Protein AF-A0A2T9ZDD4-F1 (afdb_monomer_lite)

Structure (mmCIF, N/CA/C/O backbone):
data_AF-A0A2T9ZDD4-F1
#
_entry.id   AF-A0A2T9ZDD4-F1
#
loop_
_atom_site.group_PDB
_atom_site.id
_atom_site.type_symbol
_atom_site.label_atom_id
_atom_site.label_alt_id
_atom_site.label_comp_id
_atom_site.label_asym_id
_atom_site.label_entity_id
_atom_site.label_seq_id
_atom_site.pdbx_PDB_ins_code
_atom_site.Cartn_x
_atom_site.Cartn_y
_atom_site.Cartn_z
_atom_site.occupancy
_atom_site.B_iso_or_equiv
_atom_site.auth_seq_id
_atom_site.auth_comp_id
_atom_site.auth_asym_id
_atom_site.auth_atom_id
_atom_site.pdbx_PDB_model_num
ATOM 1 N N . MET A 1 1 ? -20.419 9.570 20.688 1.00 55.81 1 MET A N 1
ATOM 2 C CA . MET A 1 1 ? -19.230 8.810 21.106 1.00 55.81 1 MET A CA 1
ATOM 3 C C . MET A 1 1 ? -19.470 7.299 21.011 1.00 55.81 1 MET A C 1
ATOM 5 O O . MET A 1 1 ? -18.861 6.656 20.161 1.00 55.81 1 MET A O 1
ATOM 9 N N . SER A 1 2 ? -20.471 6.763 21.717 1.00 61.09 2 SER A N 1
ATOM 10 C CA . SER A 1 2 ? -20.849 5.340 21.690 1.00 61.09 2 SER A CA 1
ATOM 11 C C . SER A 1 2 ? -21.270 4.788 20.319 1.00 61.09 2 SER A C 1
ATOM 13 O O . SER A 1 2 ? -20.944 3.648 20.020 1.00 61.09 2 SER A O 1
ATOM 15 N N . SER A 1 3 ? -21.914 5.559 19.433 1.00 77.81 3 SER A N 1
ATOM 16 C CA . SER A 1 3 ? -22.363 5.033 18.128 1.00 77.81 3 SER A CA 1
ATOM 17 C C . SER A 1 3 ? -21.221 4.584 17.207 1.00 77.81 3 SER A C 1
ATOM 19 O O . SER A 1 3 ? -21.309 3.499 16.645 1.00 77.81 3 SER A O 1
ATOM 21 N N . LEU A 1 4 ? -20.136 5.359 17.069 1.00 85.75 4 LEU A N 1
ATOM 22 C CA . LEU A 1 4 ? -19.010 4.989 16.198 1.00 85.75 4 LEU A CA 1
ATOM 23 C C . LEU A 1 4 ? -18.210 3.818 16.777 1.00 85.75 4 LEU A C 1
ATOM 25 O O . LEU A 1 4 ? -17.900 2.881 16.050 1.00 85.75 4 LEU A O 1
ATOM 29 N N . ILE A 1 5 ? -17.911 3.840 18.080 1.00 86.81 5 ILE A N 1
ATOM 30 C CA . ILE A 1 5 ? -17.181 2.745 18.740 1.00 86.81 5 ILE A CA 1
ATOM 31 C C . ILE A 1 5 ? -18.025 1.458 18.720 1.00 86.81 5 ILE A C 1
ATOM 33 O O . ILE A 1 5 ? -17.489 0.386 18.445 1.00 86.81 5 ILE A O 1
ATOM 37 N N . ASN A 1 6 ? -19.349 1.557 18.895 1.00 87.62 6 ASN A N 1
ATOM 38 C CA . ASN A 1 6 ? -20.264 0.424 18.734 1.00 87.62 6 ASN A CA 1
ATOM 39 C C . ASN A 1 6 ? -20.328 -0.072 17.283 1.00 87.62 6 ASN A C 1
ATOM 41 O O . ASN A 1 6 ? -20.383 -1.280 17.070 1.00 87.62 6 ASN A O 1
ATOM 45 N N . SER A 1 7 ? -20.276 0.817 16.286 1.00 90.12 7 SER A N 1
ATOM 46 C CA . SER A 1 7 ? -20.176 0.425 14.873 1.00 90.12 7 SER A CA 1
ATOM 47 C C . SER A 1 7 ? -18.864 -0.302 14.579 1.00 90.12 7 SER A C 1
ATOM 49 O O . SER A 1 7 ? -18.891 -1.342 13.926 1.00 90.12 7 SER A O 1
ATOM 51 N N . ILE A 1 8 ? -17.734 0.177 15.118 1.00 92.12 8 ILE A N 1
ATOM 52 C CA . ILE A 1 8 ? -16.430 -0.498 15.016 1.00 92.12 8 ILE A CA 1
ATOM 53 C C . ILE A 1 8 ? -16.506 -1.883 15.666 1.00 92.12 8 ILE A C 1
ATOM 55 O O . ILE A 1 8 ? -16.113 -2.869 15.047 1.00 92.12 8 ILE A O 1
ATOM 59 N N . TYR A 1 9 ? -17.043 -1.972 16.885 1.00 91.62 9 TYR A N 1
ATOM 60 C CA . TYR A 1 9 ? -17.208 -3.235 17.602 1.00 91.62 9 TYR A CA 1
ATOM 61 C C . TYR A 1 9 ? -18.102 -4.213 16.831 1.00 91.62 9 TYR A C 1
ATOM 63 O O . TYR A 1 9 ? -17.715 -5.358 16.615 1.00 91.62 9 TYR A O 1
ATOM 71 N N . SER A 1 10 ? -19.263 -3.758 16.359 1.00 91.88 10 SER A N 1
ATOM 72 C CA . SER A 1 10 ? -20.210 -4.564 15.584 1.00 91.88 10 SER A CA 1
ATOM 73 C C . SER A 1 10 ? -19.601 -5.054 14.267 1.00 91.88 10 SER A C 1
ATOM 75 O O . SER A 1 10 ? -19.693 -6.238 13.933 1.00 91.88 10 SER A O 1
ATOM 77 N N . ALA A 1 11 ? -18.899 -4.181 13.539 1.00 93.19 11 ALA A N 1
ATOM 78 C CA . ALA A 1 11 ? -18.203 -4.546 12.309 1.00 93.19 11 ALA A CA 1
ATOM 79 C C . ALA A 1 11 ? -17.060 -5.545 12.562 1.00 93.19 11 ALA A C 1
ATOM 81 O O . ALA A 1 11 ? -16.861 -6.456 11.760 1.00 93.19 11 ALA A O 1
ATOM 82 N N . TYR A 1 12 ? -16.348 -5.407 13.686 1.00 93.00 12 TYR A N 1
ATOM 83 C CA . TYR A 1 12 ? -15.284 -6.328 14.090 1.00 93.00 12 TYR A CA 1
ATOM 84 C C . TYR A 1 12 ? -15.830 -7.708 14.475 1.00 93.00 12 TYR A C 1
ATOM 86 O O . TYR A 1 12 ? -15.328 -8.717 13.991 1.00 93.00 12 TYR A O 1
ATOM 94 N N . GLN A 1 13 ? -16.896 -7.760 15.279 1.00 90.81 13 GLN A N 1
ATOM 95 C CA . GLN A 1 13 ? -17.550 -9.012 15.683 1.00 90.81 13 GLN A CA 1
ATOM 96 C C . GLN A 1 13 ? -18.181 -9.749 14.497 1.00 90.81 13 GLN A C 1
ATOM 98 O O . GLN A 1 13 ? -18.118 -10.971 14.418 1.00 90.81 13 GLN A O 1
ATOM 103 N N . SER A 1 14 ? -18.767 -9.009 13.553 1.00 92.38 14 SER A N 1
ATOM 104 C CA . SER A 1 14 ? -19.362 -9.581 12.339 1.00 92.38 14 SER A CA 1
ATOM 105 C C . SER A 1 14 ? -18.347 -9.879 11.231 1.00 92.38 14 SER A C 1
ATOM 107 O O . SER A 1 14 ? -18.731 -10.411 10.191 1.00 92.38 14 SER A O 1
ATOM 109 N N . THR A 1 15 ? -17.061 -9.552 11.418 1.00 93.31 15 THR A N 1
ATOM 110 C CA . THR A 1 15 ? -15.990 -9.709 10.411 1.00 93.31 15 THR A CA 1
ATOM 111 C C . THR A 1 15 ? -16.323 -9.076 9.054 1.00 93.31 15 THR A C 1
ATOM 113 O O . THR A 1 15 ? -15.902 -9.560 8.005 1.00 93.31 15 THR A O 1
ATOM 116 N N . ASN A 1 16 ? -17.104 -7.990 9.050 1.00 92.94 16 ASN A N 1
ATOM 117 C CA . ASN A 1 16 ? -17.570 -7.348 7.824 1.00 92.94 16 ASN A CA 1
ATOM 118 C C . ASN A 1 16 ? -16.485 -6.401 7.266 1.00 92.94 16 ASN A C 1
ATOM 120 O O . ASN A 1 16 ? -16.284 -5.319 7.831 1.00 92.94 16 ASN A O 1
ATOM 124 N N . PRO A 1 17 ? -15.823 -6.735 6.133 1.00 91.31 17 PRO A N 1
ATOM 125 C CA . PRO A 1 17 ? -14.706 -5.948 5.603 1.00 91.31 17 PRO A CA 1
ATOM 126 C C . PRO A 1 17 ? -15.085 -4.498 5.307 1.00 91.31 17 PRO A C 1
ATOM 128 O O . PRO A 1 17 ? -14.332 -3.572 5.605 1.00 91.31 17 PRO A O 1
ATOM 131 N N . LYS A 1 18 ? -16.260 -4.303 4.699 1.00 91.62 18 LYS A N 1
ATOM 132 C CA . LYS A 1 18 ? -16.698 -3.000 4.203 1.00 91.62 18 LYS A CA 1
ATOM 133 C C . LYS A 1 18 ? -17.151 -2.109 5.351 1.00 91.62 18 LYS A C 1
ATOM 135 O O . LYS A 1 18 ? -16.655 -0.997 5.472 1.00 91.62 18 LYS A O 1
ATOM 140 N N . ALA A 1 19 ? -18.010 -2.628 6.230 1.00 93.38 19 ALA A N 1
ATOM 141 C CA . ALA A 1 19 ? -18.485 -1.876 7.390 1.00 93.38 19 ALA A CA 1
ATOM 142 C C . ALA A 1 19 ? -17.326 -1.449 8.303 1.00 93.38 19 ALA A C 1
ATOM 144 O O . ALA A 1 19 ? -17.317 -0.330 8.811 1.00 93.38 19 ALA A O 1
ATOM 145 N N . PHE A 1 20 ? -16.321 -2.316 8.469 1.00 95.62 20 PHE A N 1
ATOM 146 C CA . PHE A 1 20 ? -15.135 -1.977 9.244 1.00 95.62 20 PHE A CA 1
ATOM 147 C C . PHE A 1 20 ? -14.294 -0.906 8.544 1.00 95.62 20 PHE A C 1
ATOM 149 O O . PHE A 1 20 ? -13.930 0.079 9.175 1.00 95.62 20 PHE A O 1
ATOM 156 N N . ALA A 1 21 ? -14.022 -1.038 7.240 1.00 93.19 21 ALA A N 1
ATOM 157 C CA . ALA A 1 21 ? -13.283 -0.024 6.483 1.00 93.19 21 ALA A CA 1
ATOM 158 C C . ALA A 1 21 ? -13.985 1.349 6.470 1.00 93.19 21 ALA A C 1
ATOM 160 O O . ALA A 1 21 ? -13.309 2.374 6.571 1.00 93.19 21 ALA A O 1
ATOM 161 N N . ASP A 1 22 ? -15.319 1.374 6.403 1.00 92.56 22 ASP A N 1
ATOM 162 C CA . ASP A 1 22 ? -16.128 2.600 6.399 1.00 92.56 22 ASP A CA 1
ATOM 163 C C . ASP A 1 22 ? -16.054 3.359 7.740 1.00 92.56 22 ASP A C 1
ATOM 165 O O . ASP A 1 22 ? -16.212 4.579 7.769 1.00 92.56 22 ASP A O 1
ATOM 169 N N . CYS A 1 23 ? -15.737 2.669 8.842 1.00 93.31 23 CYS A N 1
ATOM 170 C CA . CYS A 1 23 ? -15.500 3.292 10.148 1.00 93.31 23 CYS A CA 1
ATOM 171 C C . CYS A 1 23 ? -14.152 4.035 10.233 1.00 93.31 23 CYS A C 1
ATOM 173 O O . CYS A 1 23 ? -13.961 4.850 11.136 1.00 93.31 23 CYS A O 1
ATOM 175 N N . PHE A 1 24 ? -13.226 3.776 9.303 1.00 94.62 24 PHE A N 1
ATOM 176 C CA . PHE A 1 24 ? -11.889 4.377 9.259 1.00 94.62 24 PHE A CA 1
ATOM 177 C C . PHE A 1 24 ? -11.656 5.114 7.928 1.00 94.62 24 PHE A C 1
ATOM 179 O O . PHE A 1 24 ? -10.784 4.722 7.141 1.00 94.62 24 PHE A O 1
ATOM 186 N N . PRO A 1 25 ? -12.415 6.187 7.629 1.00 93.25 25 PRO A N 1
ATOM 187 C CA . PRO A 1 25 ? -12.266 6.920 6.379 1.00 93.25 25 PRO A CA 1
ATOM 188 C C . PRO A 1 25 ? -10.857 7.510 6.214 1.00 93.25 25 PRO A C 1
ATOM 190 O O . PRO A 1 25 ? -10.274 8.087 7.130 1.00 93.25 25 PRO A O 1
ATOM 193 N N . VAL A 1 26 ? -10.305 7.409 5.004 1.00 90.00 26 VAL A N 1
ATOM 194 C CA . VAL A 1 26 ? -8.942 7.889 4.696 1.00 90.00 26 VAL A CA 1
ATOM 195 C C . VAL A 1 26 ? -8.899 9.072 3.719 1.00 90.00 26 VAL A C 1
ATOM 197 O O . VAL A 1 26 ? -7.829 9.616 3.443 1.00 90.00 26 VAL A O 1
ATOM 200 N N . GLY A 1 27 ? -10.047 9.474 3.167 1.00 87.75 27 GLY A N 1
ATOM 201 C CA . GLY A 1 27 ? -10.141 10.636 2.279 1.00 87.75 27 GLY A CA 1
ATOM 202 C C . GLY A 1 27 ? -10.069 11.945 3.063 1.00 87.75 27 GLY A C 1
ATOM 203 O O . GLY A 1 27 ? -10.697 12.053 4.109 1.00 87.75 27 GLY A O 1
ATOM 204 N N . ASP A 1 28 ? -9.349 12.945 2.542 1.00 87.69 28 ASP A N 1
ATOM 205 C CA . ASP A 1 28 ? -9.115 14.225 3.234 1.00 87.69 28 ASP A CA 1
ATOM 206 C C . ASP A 1 28 ? -10.403 14.874 3.744 1.00 87.69 28 ASP A C 1
ATOM 208 O O . ASP A 1 28 ? -10.504 15.216 4.917 1.00 87.69 28 ASP A O 1
ATOM 212 N N . HIS A 1 29 ? -11.412 14.974 2.877 1.00 90.62 29 HIS A N 1
ATOM 213 C CA . HIS A 1 29 ? -12.714 15.539 3.224 1.00 90.62 29 HIS A CA 1
ATOM 214 C C . HIS A 1 29 ? -13.386 14.798 4.393 1.00 90.62 29 HIS A C 1
ATOM 216 O O . HIS A 1 29 ? -13.851 15.426 5.340 1.00 90.62 29 HIS A O 1
ATOM 222 N N . TYR A 1 30 ? -13.386 13.464 4.356 1.00 91.25 30 TYR A N 1
ATOM 223 C CA . TYR A 1 30 ? -14.014 12.636 5.387 1.00 91.25 30 TYR A CA 1
ATOM 224 C C . TYR A 1 30 ? -13.243 12.660 6.710 1.00 91.25 30 TYR A C 1
ATOM 226 O O . TYR A 1 30 ? -13.864 12.663 7.768 1.00 91.25 30 TYR A O 1
ATOM 234 N N . ILE A 1 31 ? -11.907 12.725 6.663 1.00 91.75 31 ILE A N 1
ATOM 235 C CA . ILE A 1 31 ? -11.078 12.886 7.865 1.00 91.75 31 ILE A CA 1
ATOM 236 C C . ILE A 1 31 ? -11.394 14.223 8.541 1.00 91.75 31 ILE A C 1
ATOM 238 O O . ILE A 1 31 ? -11.590 14.259 9.751 1.00 91.75 31 ILE A O 1
ATOM 242 N N . LEU A 1 32 ? -11.485 15.317 7.778 1.00 91.62 32 LEU A N 1
ATOM 243 C CA . LEU A 1 32 ? -11.810 16.637 8.327 1.00 91.62 32 LEU A CA 1
ATOM 244 C C . LEU A 1 32 ? -13.223 16.675 8.927 1.00 91.62 32 LEU A C 1
ATOM 246 O O . LEU A 1 32 ? -13.410 17.217 10.017 1.00 91.62 32 LEU A O 1
ATOM 250 N N . LEU A 1 33 ? -14.197 16.050 8.256 1.00 90.56 33 LEU A N 1
ATOM 251 C CA . LEU A 1 33 ? -15.558 15.913 8.775 1.00 90.56 33 LEU A CA 1
ATOM 252 C C . LEU A 1 33 ? -15.565 15.153 10.109 1.00 90.56 33 LEU A C 1
ATOM 254 O O . LEU A 1 33 ? -16.118 15.643 11.091 1.00 90.56 33 LEU A O 1
ATOM 258 N N . LEU A 1 34 ? -14.894 14.001 10.171 1.00 90.50 34 LEU A N 1
ATOM 259 C CA . LEU A 1 34 ? -14.811 13.200 11.392 1.00 90.50 34 LEU A CA 1
ATOM 260 C C . LEU A 1 34 ? -14.052 13.936 12.509 1.00 90.50 34 LEU A C 1
ATOM 262 O O . LEU A 1 34 ? -14.457 13.885 13.665 1.00 90.50 34 LEU A O 1
ATOM 266 N N . SER A 1 35 ? -13.001 14.683 12.170 1.00 90.25 35 SER A N 1
ATOM 267 C CA . SER A 1 35 ? -12.241 15.509 13.116 1.00 90.25 35 SER A CA 1
ATOM 268 C C . SER A 1 35 ? -13.128 16.545 13.809 1.00 90.25 35 SER A C 1
ATOM 270 O O . SER A 1 35 ? -13.120 16.644 15.036 1.00 90.25 35 SER A O 1
ATOM 272 N N . SER A 1 36 ? -13.981 17.242 13.047 1.00 86.94 36 SER A N 1
ATOM 273 C CA . SER A 1 36 ? -14.938 18.206 13.608 1.00 86.94 36 SER A CA 1
ATOM 274 C C . SER A 1 36 ? -15.952 17.559 14.564 1.00 86.94 36 SER A C 1
ATOM 276 O O . SER A 1 36 ? -16.301 18.143 15.589 1.00 86.94 36 SER A O 1
ATOM 278 N N . GLN A 1 37 ? -16.372 16.322 14.277 1.00 86.06 37 GLN A N 1
ATOM 279 C CA . GLN A 1 37 ? -17.280 15.559 15.135 1.00 86.06 37 GLN A CA 1
ATOM 280 C C . GLN A 1 37 ? -16.600 15.082 16.427 1.00 86.06 37 GLN A C 1
ATOM 282 O O . GLN A 1 37 ? -17.252 15.025 17.467 1.00 86.06 37 GLN A O 1
ATOM 287 N N . LEU A 1 38 ? -15.305 14.754 16.381 1.00 82.94 38 LEU A N 1
ATOM 288 C CA . LEU A 1 38 ? -14.550 14.250 17.533 1.00 82.94 38 LEU A CA 1
ATOM 289 C C . LEU A 1 38 ? -14.070 15.361 18.481 1.00 82.94 38 LEU A C 1
ATOM 291 O O . LEU A 1 38 ? -14.060 15.151 19.690 1.00 82.94 38 LEU A O 1
ATOM 295 N N . LEU A 1 39 ? -13.733 16.553 17.972 1.00 75.12 39 LEU A N 1
ATOM 296 C CA . LEU A 1 39 ? -13.256 17.689 18.785 1.00 75.12 39 LEU A CA 1
ATOM 297 C C . LEU A 1 39 ? -14.269 18.178 19.835 1.00 75.12 39 LEU A C 1
ATOM 299 O O . LEU A 1 39 ? -13.890 18.802 20.821 1.00 75.12 39 LEU A O 1
ATOM 303 N N . THR A 1 40 ? -15.553 17.876 19.651 1.00 67.31 40 THR A N 1
ATOM 304 C CA . THR A 1 40 ? -16.617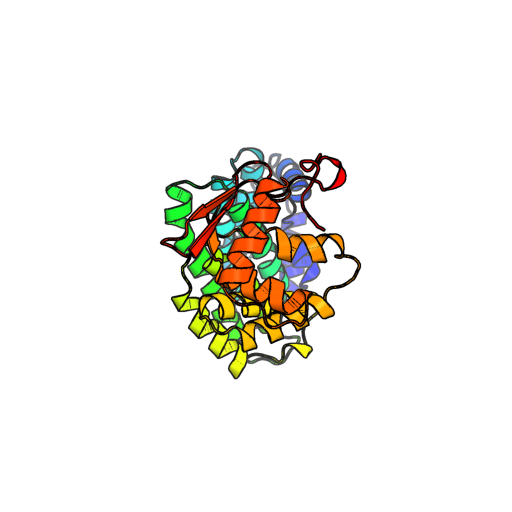 18.230 20.604 1.00 67.31 40 THR A CA 1
ATOM 305 C C . THR A 1 40 ? -16.716 17.269 21.799 1.00 67.31 40 THR A C 1
ATOM 307 O O . THR A 1 40 ? -17.603 17.430 22.634 1.00 67.31 40 THR A O 1
ATOM 310 N N . GLN A 1 41 ? -15.841 16.258 21.906 1.00 66.69 41 GLN A N 1
ATOM 311 C CA . GLN A 1 41 ? -16.037 15.117 22.810 1.00 66.69 41 GLN A CA 1
ATOM 312 C C . GLN A 1 41 ? -14.791 14.834 23.681 1.00 66.69 41 GLN A C 1
ATOM 314 O O . GLN A 1 41 ? -13.758 14.405 23.180 1.00 66.69 41 GLN A O 1
ATOM 319 N N . GLN A 1 42 ? -14.887 15.038 25.006 1.00 56.97 42 GLN A N 1
ATOM 320 C CA . GLN A 1 42 ? -13.739 15.011 25.941 1.00 56.97 42 GLN A CA 1
ATOM 321 C C . GLN A 1 42 ? -13.260 13.613 26.418 1.00 56.97 42 GLN A C 1
ATOM 323 O O . GLN A 1 42 ? -12.134 13.515 26.895 1.00 56.97 42 GLN A O 1
ATOM 328 N N . ASN A 1 43 ? -14.034 12.523 26.268 1.00 64.81 43 ASN A N 1
ATOM 329 C CA . ASN A 1 43 ? -13.758 11.219 26.928 1.00 64.81 43 ASN A CA 1
ATOM 330 C C . ASN A 1 43 ? -13.441 10.025 25.995 1.00 64.81 43 ASN A C 1
ATOM 332 O O . ASN A 1 43 ? -13.558 8.864 26.391 1.00 64.81 43 ASN A O 1
ATOM 336 N N . LEU A 1 44 ? -12.986 10.284 24.768 1.00 67.62 44 LEU A N 1
ATOM 337 C CA . LEU A 1 44 ? -12.880 9.277 23.699 1.00 67.62 44 LEU A CA 1
ATOM 338 C C . LEU A 1 44 ? -12.026 8.041 24.050 1.00 67.62 44 LEU A C 1
ATOM 340 O O . LEU A 1 44 ? -12.379 6.917 23.701 1.00 67.62 44 LEU A O 1
ATOM 344 N N . PHE A 1 45 ? -10.912 8.232 24.760 1.00 66.44 45 PHE A N 1
ATOM 345 C CA . PHE A 1 45 ? -9.970 7.148 25.065 1.00 66.44 45 PHE A CA 1
ATOM 346 C C . PHE A 1 45 ? -10.509 6.176 26.133 1.00 66.44 45 PHE A C 1
ATOM 348 O O . PHE A 1 45 ? -10.340 4.963 26.009 1.00 66.44 45 PHE A O 1
ATOM 355 N N . LEU A 1 46 ? -11.218 6.691 27.144 1.00 67.19 46 LEU A N 1
ATOM 356 C CA . LEU A 1 46 ? -11.849 5.885 28.199 1.00 67.19 46 LEU A CA 1
ATOM 357 C C . LEU A 1 46 ? -13.014 5.040 27.653 1.00 67.19 46 LEU A C 1
ATOM 359 O O . LEU A 1 46 ? -13.218 3.905 28.077 1.00 67.19 46 LEU A O 1
ATOM 363 N N . GLU A 1 47 ? -13.755 5.549 26.666 1.00 70.12 47 GLU A N 1
ATOM 364 C CA . GLU A 1 47 ? -14.829 4.780 26.025 1.00 70.12 47 GLU A CA 1
ATOM 365 C C . GLU A 1 47 ? -14.298 3.664 25.112 1.00 70.12 47 GLU A C 1
ATOM 367 O O . GLU A 1 47 ? -14.866 2.573 25.059 1.00 70.12 47 GLU A O 1
ATOM 372 N N . THR A 1 48 ? -13.172 3.881 24.419 1.00 76.19 48 THR A N 1
ATOM 373 C CA . THR A 1 48 ? -12.603 2.830 23.556 1.00 76.19 48 THR A CA 1
ATOM 374 C C . THR A 1 48 ? -12.191 1.582 24.331 1.00 76.19 48 THR A C 1
ATOM 376 O O . THR A 1 48 ? -12.447 0.474 23.863 1.00 76.19 48 THR A O 1
ATOM 379 N N . SER A 1 49 ? -11.602 1.742 25.519 1.00 75.88 49 SER A N 1
ATOM 380 C CA . SER A 1 49 ? -11.130 0.624 26.345 1.00 75.88 49 SER A CA 1
ATOM 381 C C . SER A 1 49 ? -12.243 -0.102 27.102 1.00 75.88 49 SER A C 1
ATOM 383 O O . SER A 1 49 ? -12.044 -1.235 27.531 1.00 75.88 49 SER A O 1
ATOM 385 N N . THR A 1 50 ? -13.410 0.525 27.266 1.00 77.88 50 THR A N 1
ATOM 386 C CA . THR A 1 50 ? -14.570 -0.098 27.923 1.00 77.88 50 THR A CA 1
ATOM 387 C C . THR A 1 50 ? -15.393 -0.947 26.955 1.00 77.88 50 THR A C 1
ATOM 389 O O . THR A 1 50 ? -15.882 -2.007 27.343 1.00 77.88 50 THR A O 1
ATOM 392 N N . ILE A 1 51 ? -15.526 -0.523 25.693 1.00 81.69 51 ILE A N 1
ATOM 393 C CA . ILE A 1 51 ? -16.335 -1.227 24.682 1.00 81.69 51 ILE A CA 1
ATOM 394 C C . ILE A 1 51 ? -15.517 -2.295 23.942 1.00 81.69 51 ILE A C 1
ATOM 396 O O . ILE A 1 51 ? -15.991 -3.412 23.718 1.00 81.69 51 ILE A O 1
ATOM 400 N N . LEU A 1 52 ? -14.286 -1.971 23.542 1.00 85.31 52 LEU A N 1
ATOM 401 C CA . LEU A 1 52 ? -13.434 -2.888 22.789 1.00 85.31 52 LEU A CA 1
ATOM 402 C C . LEU A 1 52 ? -12.610 -3.742 23.758 1.00 85.31 52 LEU A C 1
ATOM 404 O O . LEU A 1 52 ? -11.986 -3.224 24.675 1.00 85.31 52 LEU A O 1
ATOM 408 N N . LYS A 1 53 ? -12.582 -5.061 23.540 1.00 84.94 53 LYS A N 1
ATOM 409 C CA . LYS A 1 53 ? -11.835 -6.007 24.395 1.00 84.94 53 LYS A CA 1
ATOM 410 C C . LYS A 1 53 ? -10.470 -6.398 23.829 1.00 84.94 53 LYS A C 1
ATOM 412 O O . LYS A 1 53 ? -9.563 -6.747 24.578 1.00 84.94 53 LYS A O 1
ATOM 417 N N . ASP A 1 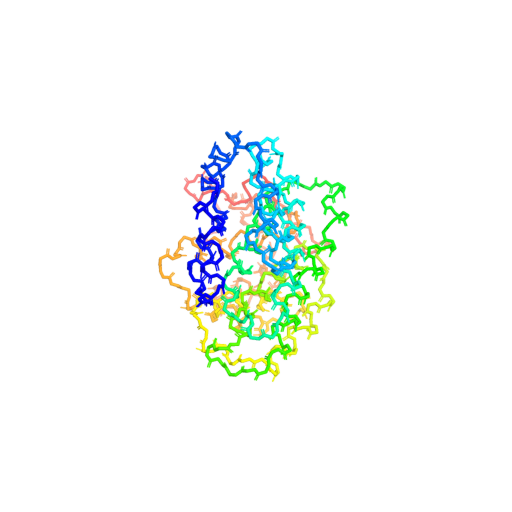54 ? -10.321 -6.368 22.506 1.00 89.12 54 ASP A N 1
ATOM 418 C CA . ASP A 1 54 ? -9.061 -6.703 21.846 1.00 89.12 54 ASP A CA 1
ATOM 419 C C . ASP A 1 54 ? -8.093 -5.520 21.946 1.00 89.12 54 ASP A C 1
ATOM 421 O O . ASP A 1 54 ? -8.306 -4.471 21.336 1.00 89.12 54 ASP A O 1
ATOM 425 N N . LYS A 1 55 ? -7.001 -5.707 22.694 1.00 90.88 55 LYS A N 1
ATOM 426 C CA . LYS A 1 55 ? -5.970 -4.685 22.897 1.00 90.88 55 LYS A CA 1
ATOM 427 C C . LYS A 1 55 ? -5.410 -4.141 21.579 1.00 90.88 55 LYS A C 1
ATOM 429 O O . LYS A 1 55 ? -5.208 -2.940 21.460 1.00 90.88 55 LYS A O 1
ATOM 434 N N . LYS A 1 56 ? -5.210 -4.991 20.565 1.00 93.81 56 LYS A N 1
ATOM 435 C CA . LYS A 1 56 ? -4.661 -4.562 19.266 1.00 93.81 56 LYS A CA 1
ATOM 436 C C . LYS A 1 56 ? -5.634 -3.648 18.527 1.00 93.81 56 LYS A C 1
ATOM 438 O O . LYS A 1 56 ? -5.218 -2.700 17.865 1.00 93.81 56 LYS A O 1
ATOM 443 N N . LEU A 1 57 ? -6.930 -3.935 18.646 1.00 93.56 57 LEU A N 1
ATOM 444 C CA . LEU A 1 57 ? -7.989 -3.113 18.074 1.00 93.56 57 LEU A CA 1
ATOM 445 C C . LEU A 1 57 ? -8.134 -1.787 18.829 1.00 93.56 57 LEU A C 1
ATOM 447 O O . LEU A 1 57 ? -8.311 -0.755 18.184 1.00 93.56 57 LEU A O 1
ATOM 451 N N . ILE A 1 58 ? -8.024 -1.801 20.163 1.00 92.00 58 ILE A N 1
ATOM 452 C CA . ILE A 1 58 ? -8.010 -0.586 20.993 1.00 92.00 58 ILE A CA 1
ATOM 453 C C . ILE A 1 58 ? -6.850 0.319 20.573 1.00 92.00 58 ILE A C 1
ATOM 455 O O . ILE A 1 58 ? -7.078 1.482 20.246 1.00 92.00 58 ILE A O 1
ATOM 459 N N . ASP A 1 59 ? -5.631 -0.225 20.518 1.00 91.81 59 ASP A N 1
ATOM 460 C CA . ASP A 1 59 ? -4.419 0.527 20.181 1.00 91.81 59 ASP A CA 1
ATOM 461 C C . ASP A 1 59 ? -4.533 1.167 18.787 1.00 91.81 59 ASP A C 1
ATOM 463 O O . ASP A 1 59 ? -4.271 2.362 18.625 1.00 91.81 59 ASP A O 1
ATOM 467 N N . PHE A 1 60 ? -4.998 0.404 17.791 1.00 95.06 60 PHE A N 1
ATOM 468 C CA . PHE A 1 60 ? -5.242 0.915 16.440 1.00 95.06 60 PHE A CA 1
ATOM 469 C C . PHE A 1 60 ? -6.337 1.992 16.404 1.00 95.06 60 PHE A C 1
ATOM 471 O O . PHE A 1 60 ? -6.151 3.037 15.782 1.00 95.06 60 PHE A O 1
ATOM 478 N N . THR A 1 61 ? -7.469 1.763 17.074 1.00 93.69 61 THR A N 1
ATOM 479 C CA . THR A 1 61 ? -8.610 2.694 17.071 1.00 93.69 61 THR A CA 1
ATOM 480 C C . THR A 1 61 ? -8.239 4.015 17.741 1.00 93.69 61 THR A C 1
ATOM 482 O O . THR A 1 61 ? -8.514 5.089 17.206 1.00 93.69 61 THR A O 1
ATOM 485 N N . ALA A 1 62 ? -7.542 3.953 18.875 1.00 90.81 62 ALA A N 1
ATOM 486 C CA . ALA A 1 62 ? -7.053 5.136 19.565 1.00 90.81 62 ALA A CA 1
ATOM 487 C C . ALA A 1 62 ? -5.993 5.888 18.742 1.00 90.81 62 ALA A C 1
ATOM 489 O O . ALA A 1 62 ? -6.019 7.120 18.675 1.00 90.81 62 ALA A O 1
ATOM 490 N N . GLY A 1 63 ? -5.089 5.159 18.078 1.00 92.44 63 GLY A N 1
ATOM 491 C CA . GLY A 1 63 ? -4.134 5.733 17.132 1.00 92.44 63 GLY A CA 1
ATOM 492 C C . GLY A 1 63 ? -4.817 6.443 15.965 1.00 92.44 63 GLY A C 1
ATOM 493 O O . GLY A 1 63 ? -4.428 7.554 15.605 1.00 92.44 63 GLY A O 1
ATOM 494 N N . TYR A 1 64 ? -5.882 5.850 15.421 1.00 95.00 64 TYR A N 1
ATOM 495 C CA . TYR A 1 64 ? -6.667 6.449 14.346 1.00 95.00 64 TYR A CA 1
ATOM 496 C C . TYR A 1 64 ? -7.370 7.730 14.797 1.00 95.00 64 TYR A C 1
ATOM 498 O O . TYR A 1 64 ? -7.303 8.744 14.106 1.00 95.00 64 TYR A O 1
ATOM 506 N N . PHE A 1 65 ? -8.001 7.728 15.972 1.00 92.00 65 PHE A N 1
ATOM 507 C CA . PHE A 1 65 ? -8.639 8.932 16.500 1.00 92.00 65 PHE A CA 1
ATOM 508 C C . PHE A 1 65 ? -7.637 10.054 16.751 1.00 92.00 65 PHE A C 1
ATOM 510 O O . PHE A 1 65 ? -7.917 11.196 16.392 1.00 92.00 65 PHE A O 1
ATOM 517 N N . ARG A 1 66 ? -6.447 9.742 17.280 1.00 91.44 66 ARG A N 1
ATOM 518 C CA . ARG A 1 66 ? -5.355 10.719 17.402 1.00 91.44 66 ARG A CA 1
ATOM 519 C C . ARG A 1 66 ? -4.989 11.318 16.042 1.00 91.44 66 ARG A C 1
ATOM 521 O O . ARG A 1 66 ? -4.984 12.539 15.913 1.00 91.44 66 ARG A O 1
ATOM 528 N N . PHE A 1 67 ? -4.789 10.466 15.036 1.00 93.88 67 PHE A N 1
ATOM 529 C CA . PHE A 1 67 ? -4.508 10.887 13.663 1.00 93.88 67 PHE A CA 1
ATOM 530 C C . PHE A 1 67 ? -5.587 11.825 13.107 1.00 93.88 67 PHE A C 1
ATOM 532 O O . PHE A 1 67 ? -5.269 12.871 12.548 1.00 93.88 67 PHE A O 1
ATOM 539 N N . VAL A 1 68 ? -6.867 11.494 13.293 1.00 93.44 68 VAL A N 1
ATOM 540 C CA . VAL A 1 68 ? -7.995 12.303 12.808 1.00 93.44 68 VAL A CA 1
ATOM 541 C C . VAL A 1 68 ? -8.104 13.645 13.540 1.00 93.44 68 VAL A C 1
ATOM 543 O O . VAL A 1 68 ? -8.317 14.674 12.899 1.00 93.44 68 VAL A O 1
ATOM 546 N N . MET A 1 69 ? -7.944 13.667 14.866 1.00 90.31 69 MET A N 1
ATOM 547 C CA . MET A 1 69 ? -8.015 14.903 15.659 1.00 90.31 69 MET A CA 1
ATOM 548 C C . MET A 1 69 ? -6.874 15.866 15.317 1.00 90.31 69 MET A C 1
ATOM 550 O O . MET A 1 69 ? -7.093 17.071 15.211 1.00 90.31 69 MET A O 1
ATOM 554 N N . ASN A 1 70 ? -5.674 15.340 15.077 1.00 91.25 70 ASN A N 1
ATOM 555 C CA . ASN A 1 70 ? -4.509 16.154 14.747 1.00 91.25 70 ASN A CA 1
ATOM 556 C C . ASN A 1 70 ? -4.454 16.565 13.268 1.00 91.25 70 ASN A C 1
ATOM 558 O O . ASN A 1 70 ? -3.795 17.550 12.924 1.00 91.25 70 ASN A O 1
ATOM 562 N N . TYR A 1 71 ? -5.165 15.852 12.388 1.00 92.94 71 TYR A N 1
ATOM 563 C CA . TYR A 1 71 ? -5.094 16.027 10.937 1.00 92.94 71 TYR A CA 1
ATOM 564 C C . TYR A 1 71 ? -5.231 17.481 10.445 1.00 92.94 71 TYR A C 1
ATOM 566 O O . TYR A 1 71 ? -4.387 17.907 9.647 1.00 92.94 71 TYR A O 1
ATOM 574 N N . PRO A 1 72 ? -6.231 18.279 10.882 1.00 91.38 72 PRO A N 1
ATOM 575 C CA . PRO A 1 72 ? -6.452 19.620 10.336 1.00 91.38 72 PRO A CA 1
ATOM 576 C C . PRO A 1 72 ? -5.271 20.563 10.587 1.00 91.38 72 PRO A C 1
ATOM 578 O O . PRO A 1 72 ? -4.886 21.313 9.692 1.00 91.38 72 PRO A O 1
ATOM 581 N N . ASN A 1 73 ? -4.648 20.455 11.762 1.00 88.44 73 ASN A N 1
ATOM 582 C CA . ASN A 1 73 ? -3.658 21.410 12.267 1.00 88.44 73 ASN A CA 1
ATOM 583 C C . ASN A 1 73 ? -2.208 21.043 11.912 1.00 88.44 73 ASN A C 1
ATOM 585 O O . ASN A 1 73 ? -1.276 21.755 12.279 1.00 88.44 73 ASN A O 1
ATOM 589 N N . GLN A 1 74 ? -1.997 19.928 11.212 1.00 90.62 74 GLN A N 1
ATOM 590 C CA . GLN A 1 74 ? -0.666 19.425 10.886 1.00 90.62 74 GLN A CA 1
ATOM 591 C C . GLN A 1 74 ? -0.220 19.739 9.459 1.00 90.62 74 GLN A C 1
ATOM 593 O O . GLN A 1 74 ? -1.013 19.765 8.516 1.00 90.62 74 GLN A O 1
ATOM 598 N N . ASN A 1 75 ? 1.094 19.901 9.296 1.00 93.00 75 ASN A N 1
ATOM 599 C CA . ASN A 1 75 ? 1.744 19.932 7.990 1.00 93.00 75 ASN A CA 1
ATOM 600 C C . ASN A 1 75 ? 1.762 18.528 7.339 1.00 93.00 75 ASN A C 1
ATOM 602 O O . ASN A 1 75 ? 1.433 17.516 7.962 1.00 93.00 75 ASN A O 1
ATOM 606 N N . SER A 1 76 ? 2.161 18.450 6.067 1.00 92.00 76 SER A N 1
ATOM 607 C CA . SER A 1 76 ? 2.206 17.184 5.321 1.00 92.00 76 SER A CA 1
ATOM 608 C C . SER A 1 76 ? 3.171 16.148 5.911 1.00 92.00 76 SER A C 1
ATOM 610 O O . SER A 1 76 ? 2.921 14.953 5.777 1.00 92.00 76 SER A O 1
ATOM 612 N N . LEU A 1 77 ? 4.249 16.576 6.578 1.00 94.12 77 LEU A N 1
ATOM 613 C CA . LEU A 1 77 ? 5.213 15.687 7.230 1.00 94.12 77 LEU A CA 1
ATOM 614 C C . LEU A 1 77 ? 4.587 14.983 8.437 1.00 94.12 77 LEU A C 1
ATOM 616 O O . LEU A 1 77 ? 4.554 13.758 8.467 1.00 94.12 77 LEU A O 1
ATOM 620 N N . ASN A 1 78 ? 4.015 15.738 9.374 1.00 95.50 78 ASN A N 1
ATOM 621 C CA . ASN A 1 78 ? 3.411 15.188 10.588 1.00 95.50 78 ASN A CA 1
ATOM 622 C C . ASN A 1 78 ? 2.200 14.306 10.266 1.00 95.50 78 ASN A C 1
ATOM 624 O O . ASN A 1 78 ? 2.092 13.206 10.804 1.00 95.50 78 ASN A O 1
ATOM 628 N N . ARG A 1 79 ? 1.369 14.710 9.291 1.00 95.75 79 ARG A N 1
ATOM 629 C CA . ARG A 1 79 ? 0.279 13.860 8.786 1.00 95.75 79 ARG A CA 1
ATOM 630 C C . ARG A 1 79 ? 0.805 12.520 8.275 1.00 95.75 79 ARG A C 1
ATOM 632 O O . ARG A 1 79 ? 0.204 11.483 8.545 1.00 95.75 79 ARG A O 1
ATOM 639 N N . TRP A 1 80 ? 1.907 12.525 7.521 1.00 97.00 80 TRP A N 1
ATOM 640 C CA . TRP A 1 80 ? 2.521 11.287 7.042 1.00 97.00 80 TRP A CA 1
ATOM 641 C C . TRP A 1 80 ? 3.077 10.441 8.192 1.00 97.00 80 TRP A C 1
ATOM 643 O O . TRP A 1 80 ? 2.788 9.247 8.232 1.00 97.00 80 TRP A O 1
ATOM 653 N N . LEU A 1 81 ? 3.816 11.037 9.133 1.00 96.81 81 LEU A N 1
ATOM 654 C CA . LEU A 1 81 ? 4.415 10.324 10.266 1.00 96.81 81 LEU A CA 1
ATOM 655 C C . LEU A 1 81 ? 3.357 9.677 11.168 1.00 96.81 81 LEU A C 1
ATOM 657 O O . LEU A 1 81 ? 3.487 8.505 11.521 1.00 96.81 81 LEU A O 1
ATOM 661 N N . GLU A 1 82 ? 2.273 10.388 11.484 1.00 96.12 82 GLU A N 1
ATOM 662 C CA . GLU A 1 82 ? 1.159 9.814 12.244 1.00 96.12 82 GLU A CA 1
ATOM 663 C C . GLU A 1 82 ? 0.443 8.709 11.460 1.00 96.12 82 GLU A C 1
ATOM 665 O O . GLU A 1 82 ? 0.129 7.657 12.017 1.00 96.12 82 GLU A O 1
ATOM 670 N N . CYS A 1 83 ? 0.255 8.882 10.148 1.00 97.19 83 CYS A N 1
ATOM 671 C CA . CYS A 1 83 ? -0.332 7.844 9.302 1.00 97.19 83 CYS A CA 1
ATOM 672 C C . CYS A 1 83 ? 0.573 6.600 9.191 1.00 97.19 83 CYS A C 1
ATOM 674 O O . CYS A 1 83 ? 0.078 5.473 9.155 1.00 97.19 83 CYS A O 1
ATOM 676 N N . LEU A 1 84 ? 1.899 6.774 9.173 1.00 97.62 84 LEU A N 1
ATOM 677 C CA . LEU A 1 84 ? 2.871 5.678 9.204 1.00 97.62 84 LEU A CA 1
ATOM 678 C C . LEU A 1 84 ? 2.858 4.954 10.559 1.00 97.62 84 LEU A C 1
ATOM 680 O O . LEU A 1 84 ? 2.911 3.723 10.602 1.00 97.62 84 LEU A O 1
ATOM 684 N N . SER A 1 85 ? 2.737 5.697 11.661 1.00 96.62 85 SER A N 1
ATOM 685 C CA . SER A 1 85 ? 2.558 5.126 13.000 1.00 96.62 85 SER A CA 1
ATOM 686 C C . SER A 1 85 ? 1.276 4.288 13.077 1.00 96.62 85 SER A C 1
ATOM 688 O O . SER A 1 85 ? 1.321 3.124 13.477 1.00 96.62 85 SER A O 1
ATOM 690 N N . LEU A 1 86 ? 0.162 4.828 12.573 1.00 96.81 86 LEU A N 1
ATOM 691 C CA . LEU A 1 86 ? -1.122 4.135 12.462 1.00 96.81 86 LEU A CA 1
ATOM 692 C C . LEU A 1 86 ? -1.011 2.836 11.646 1.00 96.81 86 LEU A C 1
ATOM 694 O O . LEU A 1 86 ? -1.505 1.787 12.059 1.00 96.81 86 LEU A O 1
ATOM 698 N N . CYS A 1 87 ? -0.333 2.885 10.496 1.00 97.62 87 CYS A N 1
ATOM 699 C CA . CYS A 1 87 ? -0.093 1.708 9.665 1.00 97.62 87 CYS A CA 1
ATOM 700 C C . CYS A 1 87 ? 0.679 0.620 10.426 1.00 97.62 87 CYS A C 1
ATOM 702 O O . CYS A 1 87 ? 0.317 -0.554 10.357 1.00 97.62 87 CYS A O 1
ATOM 704 N N . ASN A 1 88 ? 1.705 0.998 11.193 1.00 96.75 88 ASN A N 1
ATOM 705 C CA . ASN A 1 88 ? 2.470 0.062 12.016 1.00 96.75 88 ASN A CA 1
ATOM 706 C C . ASN A 1 88 ? 1.647 -0.523 13.176 1.00 96.75 88 ASN A C 1
ATOM 708 O O . ASN A 1 88 ? 1.776 -1.714 13.455 1.00 96.75 88 ASN A O 1
ATOM 712 N N . GLN A 1 89 ? 0.765 0.263 13.802 1.00 96.06 89 GLN A N 1
ATOM 713 C CA . GLN A 1 89 ? -0.168 -0.216 14.835 1.00 96.06 89 GLN A CA 1
ATOM 714 C C . GLN A 1 89 ? -1.213 -1.194 14.284 1.00 96.06 89 GLN A C 1
ATOM 716 O O . GLN A 1 89 ? -1.661 -2.087 14.999 1.00 96.06 89 GLN A O 1
ATOM 721 N N . PHE A 1 90 ? -1.570 -1.080 13.002 1.00 97.44 90 PHE A N 1
ATOM 722 C CA . PHE A 1 90 ? -2.502 -2.007 12.360 1.00 97.44 90 PHE A CA 1
ATOM 723 C C . PHE A 1 90 ? -1.884 -3.384 12.068 1.00 97.44 90 PHE A C 1
ATOM 725 O O . PHE A 1 90 ? -2.596 -4.387 12.011 1.00 97.44 90 PHE A O 1
ATOM 732 N N . ILE A 1 91 ? -0.559 -3.473 11.895 1.00 97.31 91 ILE A N 1
ATOM 733 C CA . ILE A 1 91 ? 0.105 -4.728 11.515 1.00 97.31 91 ILE A CA 1
ATOM 734 C C . ILE A 1 91 ? -0.138 -5.874 12.522 1.00 97.31 91 ILE A C 1
ATOM 736 O O . ILE A 1 91 ? -0.514 -6.960 12.074 1.00 97.31 91 ILE A O 1
ATOM 740 N N . PRO A 1 92 ? 0.024 -5.698 13.850 1.00 96.19 92 PRO A N 1
ATOM 741 C CA . PRO A 1 92 ? -0.260 -6.756 14.823 1.00 96.19 92 PRO A CA 1
ATOM 742 C C . PRO A 1 92 ? -1.703 -7.274 14.792 1.00 96.19 92 PRO A C 1
ATOM 744 O O . PRO A 1 92 ? -1.922 -8.466 15.040 1.00 96.19 92 PRO A O 1
ATOM 747 N N . LEU A 1 93 ? -2.670 -6.394 14.500 1.00 95.81 93 LEU A N 1
ATOM 748 C CA . LEU A 1 93 ? -4.083 -6.739 14.329 1.00 95.81 93 LEU A CA 1
ATOM 749 C C . LEU A 1 93 ? -4.269 -7.576 13.055 1.00 95.81 93 LEU A C 1
ATOM 751 O O . LEU A 1 93 ? -4.790 -8.689 13.106 1.00 95.81 93 LEU A O 1
ATOM 755 N N . TYR A 1 94 ? -3.738 -7.098 11.929 1.00 96.81 94 TYR A N 1
ATOM 756 C CA . TYR A 1 94 ? -3.800 -7.788 10.638 1.00 96.81 94 TYR A CA 1
ATOM 757 C C . TYR A 1 94 ? -3.083 -9.148 10.632 1.00 96.81 94 TYR A C 1
ATOM 759 O O . TYR A 1 94 ? -3.490 -10.086 9.945 1.00 96.81 94 TYR A O 1
ATOM 767 N N . SER A 1 95 ? -2.013 -9.285 11.416 1.00 95.31 95 SER A N 1
ATOM 768 C CA . SER A 1 95 ? -1.247 -10.528 11.520 1.00 95.31 95 SER A CA 1
ATOM 769 C C . SER A 1 95 ? -1.996 -11.655 12.244 1.00 95.31 95 SER A C 1
ATOM 771 O O . SER A 1 95 ? -1.540 -12.795 12.165 1.00 95.31 95 SER A O 1
ATOM 773 N N . GLY A 1 96 ? -3.109 -11.374 12.934 1.00 92.31 96 GLY A N 1
ATOM 774 C CA . GLY A 1 96 ? -3.923 -12.392 13.613 1.00 92.31 96 GLY A CA 1
ATOM 775 C C . GLY A 1 96 ? -4.431 -13.487 12.668 1.00 92.31 96 GLY A C 1
ATOM 776 O O . GLY A 1 96 ? -4.580 -13.247 11.468 1.00 92.31 96 GLY A O 1
ATOM 777 N N . ALA A 1 97 ? -4.672 -14.694 13.186 1.00 86.50 97 ALA A N 1
ATOM 778 C CA . ALA A 1 97 ? -5.305 -15.767 12.414 1.00 86.50 97 ALA A CA 1
ATOM 779 C C . ALA A 1 97 ? -6.675 -15.300 11.886 1.00 86.50 97 ALA A C 1
ATOM 781 O O . ALA A 1 97 ? -7.328 -14.483 12.528 1.00 86.50 97 ALA A O 1
ATOM 782 N N . ASP A 1 98 ? -7.048 -15.732 10.681 1.00 86.38 98 ASP A N 1
ATOM 783 C CA . ASP A 1 98 ? -8.350 -15.458 10.043 1.00 86.38 98 ASP A CA 1
ATOM 784 C C . ASP A 1 98 ? -8.726 -13.981 9.805 1.00 86.38 98 ASP A C 1
ATOM 786 O O . ASP A 1 98 ? -9.782 -13.672 9.262 1.00 86.38 98 ASP A O 1
ATOM 790 N N . ASN A 1 99 ? -7.809 -13.044 10.054 1.00 94.12 99 ASN A N 1
ATOM 791 C CA . ASN A 1 99 ? -7.999 -11.613 9.801 1.00 94.12 99 ASN A CA 1
ATOM 792 C C . ASN A 1 99 ? -7.772 -11.195 8.331 1.00 94.12 99 ASN A C 1
ATOM 794 O O . ASN A 1 99 ? -7.342 -10.076 8.051 1.00 94.12 99 ASN A O 1
ATOM 798 N N . PHE A 1 100 ? -8.042 -12.074 7.359 1.00 94.62 100 PHE A N 1
ATOM 799 C CA . PHE A 1 100 ? -7.954 -11.728 5.929 1.00 94.62 100 PHE A CA 1
ATOM 800 C C . PHE A 1 100 ? -9.000 -10.677 5.521 1.00 94.62 100 PHE A C 1
ATOM 802 O O . PHE A 1 100 ? -8.777 -9.884 4.611 1.00 94.62 100 PHE A O 1
ATOM 809 N N . TRP A 1 101 ? -10.129 -10.611 6.228 1.00 95.00 101 TRP A N 1
ATOM 810 C CA . TRP A 1 101 ? -11.192 -9.634 5.986 1.00 95.00 101 TRP A CA 1
ATOM 811 C C . TRP A 1 101 ? -10.732 -8.178 6.231 1.00 95.00 101 TRP A C 1
ATOM 813 O O . TRP A 1 101 ? -11.301 -7.242 5.674 1.00 95.00 101 TRP A O 1
ATOM 823 N N . LEU A 1 102 ? -9.634 -7.977 6.970 1.00 96.81 102 LEU A N 1
ATOM 824 C CA . LEU A 1 102 ? -8.991 -6.677 7.197 1.00 96.81 102 LEU A CA 1
ATOM 825 C C . LEU A 1 102 ? -8.111 -6.192 6.027 1.00 96.81 102 LEU A C 1
ATOM 827 O O . LEU A 1 102 ? -7.569 -5.083 6.079 1.00 96.81 102 LEU A O 1
ATOM 831 N N . THR A 1 103 ? -7.939 -6.993 4.968 1.00 95.81 103 THR A N 1
ATOM 832 C CA . THR A 1 103 ? -7.074 -6.650 3.828 1.00 95.81 103 THR A CA 1
ATOM 833 C C . THR A 1 103 ? -7.486 -5.342 3.147 1.00 95.81 103 THR A C 1
ATOM 835 O O . THR A 1 103 ? -6.613 -4.579 2.732 1.00 95.81 103 THR A O 1
ATOM 838 N N . GLU A 1 104 ? -8.782 -5.031 3.053 1.00 93.94 104 GLU A N 1
ATOM 839 C CA . GLU A 1 104 ? -9.230 -3.775 2.435 1.00 93.94 104 GLU A CA 1
ATOM 840 C C . GLU A 1 104 ? -8.856 -2.553 3.284 1.00 93.94 104 GLU A C 1
ATOM 842 O O . GLU A 1 104 ? -8.331 -1.568 2.758 1.00 93.94 104 GLU A O 1
ATOM 847 N N . THR A 1 105 ? -9.008 -2.642 4.607 1.00 96.75 105 THR A N 1
ATOM 848 C CA . THR A 1 105 ? -8.574 -1.587 5.532 1.00 96.75 105 THR A CA 1
ATOM 849 C C . THR A 1 105 ? -7.070 -1.355 5.436 1.00 96.75 105 THR A C 1
ATOM 851 O O . THR A 1 105 ? -6.652 -0.204 5.300 1.00 96.75 105 THR A O 1
ATOM 854 N N . LEU A 1 106 ? -6.259 -2.425 5.386 1.00 97.56 106 LEU A N 1
ATOM 855 C CA . LEU A 1 106 ? -4.811 -2.315 5.163 1.00 97.56 106 LEU A CA 1
ATOM 856 C C . LEU A 1 106 ? -4.507 -1.550 3.871 1.00 97.56 106 LEU A C 1
ATOM 858 O O . LEU A 1 106 ? -3.680 -0.636 3.874 1.00 97.56 106 LEU A O 1
ATOM 862 N N . LYS A 1 107 ? -5.172 -1.897 2.761 1.00 94.69 107 LYS A N 1
ATOM 863 C CA . LYS A 1 107 ? -4.972 -1.228 1.466 1.00 94.69 107 LYS A CA 1
ATOM 864 C C . LYS A 1 107 ? -5.315 0.260 1.550 1.00 94.69 107 LYS A C 1
ATOM 866 O O . LYS A 1 107 ? -4.570 1.081 1.011 1.00 94.69 107 LYS A O 1
ATOM 871 N N . ASN A 1 108 ? -6.404 0.617 2.230 1.00 93.69 108 ASN A N 1
ATOM 872 C CA . ASN A 1 108 ? -6.867 1.998 2.362 1.00 93.69 108 ASN A CA 1
ATOM 873 C C . ASN A 1 108 ? -5.905 2.868 3.177 1.00 93.69 108 ASN A C 1
ATOM 875 O O . ASN A 1 108 ? -5.475 3.913 2.678 1.00 93.69 108 ASN A O 1
ATOM 879 N N . ILE A 1 109 ? -5.496 2.417 4.367 1.00 96.88 109 ILE A N 1
ATOM 880 C CA . ILE A 1 109 ? -4.540 3.165 5.201 1.00 96.88 109 ILE A CA 1
ATOM 881 C C . ILE A 1 109 ? -3.157 3.242 4.540 1.00 96.88 109 ILE A C 1
ATOM 883 O O . ILE A 1 109 ? -2.556 4.314 4.508 1.00 96.88 109 ILE A O 1
ATOM 887 N N . SER A 1 110 ? -2.697 2.161 3.891 1.00 96.62 110 SER A N 1
ATOM 888 C CA . SER A 1 110 ? -1.417 2.146 3.162 1.00 96.62 110 SER A CA 1
ATOM 889 C C . SER A 1 110 ? -1.422 3.145 2.009 1.00 96.62 110 SER A C 1
ATOM 891 O O . SER A 1 110 ? -0.456 3.879 1.807 1.00 96.62 110 SER A O 1
ATOM 893 N N . ARG A 1 111 ? -2.533 3.214 1.257 1.00 92.25 111 ARG A N 1
ATOM 894 C CA . ARG A 1 111 ? -2.702 4.173 0.157 1.00 92.25 111 ARG A CA 1
ATOM 895 C C . ARG A 1 111 ? -2.597 5.602 0.662 1.00 92.25 111 ARG A C 1
ATOM 897 O O . ARG A 1 111 ? -1.903 6.399 0.039 1.00 92.25 111 ARG A O 1
ATOM 904 N N . LYS A 1 112 ? -3.262 5.912 1.777 1.00 93.88 112 LYS A N 1
ATOM 905 C CA . LYS A 1 112 ? -3.230 7.248 2.373 1.00 93.88 112 LYS A CA 1
ATOM 906 C C . LYS A 1 112 ? -1.843 7.605 2.892 1.00 93.88 112 LYS A C 1
ATOM 908 O O . LYS A 1 112 ? -1.349 8.680 2.567 1.00 93.88 112 LYS A O 1
ATOM 913 N N . CYS A 1 113 ? -1.191 6.691 3.606 1.00 96.75 113 CYS A N 1
ATOM 914 C CA . CYS A 1 113 ? 0.176 6.880 4.085 1.00 96.75 113 CYS A CA 1
ATOM 915 C C . CYS A 1 113 ? 1.133 7.168 2.920 1.00 96.75 113 CYS A C 1
ATOM 917 O O . CYS A 1 113 ? 1.879 8.145 2.946 1.00 96.75 113 CYS A O 1
ATOM 919 N N . PHE A 1 114 ? 1.043 6.389 1.840 1.00 91.56 114 PHE A N 1
ATOM 920 C CA . PHE A 1 1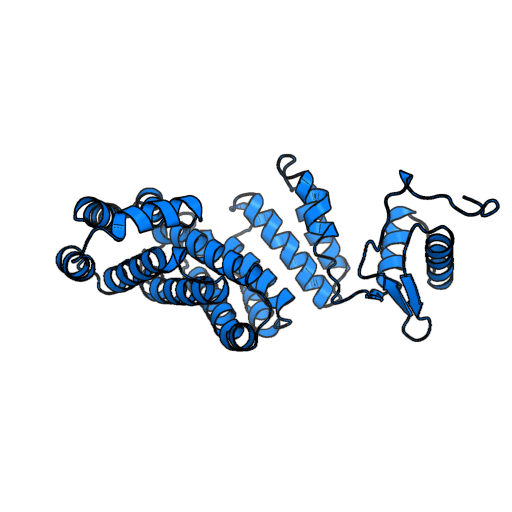14 ? 1.890 6.586 0.669 1.00 91.56 114 PHE A CA 1
ATOM 921 C C . PHE A 1 114 ? 1.556 7.867 -0.114 1.00 91.56 114 PHE A C 1
ATOM 923 O O . PHE A 1 114 ? 2.459 8.539 -0.604 1.00 91.56 114 PHE A O 1
ATOM 930 N N . GLN A 1 115 ? 0.281 8.258 -0.207 1.00 88.25 115 GLN A N 1
ATOM 931 C CA . GLN A 1 115 ? -0.111 9.556 -0.769 1.00 88.25 115 GLN A CA 1
ATOM 932 C C . GLN A 1 115 ? 0.478 10.717 0.034 1.00 88.25 115 GLN A C 1
ATOM 934 O O . GLN A 1 115 ? 1.032 11.636 -0.564 1.00 88.25 115 GLN A O 1
ATOM 939 N N . LEU A 1 116 ? 0.391 10.655 1.366 1.00 91.75 116 LEU A N 1
ATOM 940 C CA . LEU A 1 116 ? 0.974 11.652 2.259 1.00 91.75 116 LEU A CA 1
ATOM 941 C C . LEU A 1 116 ? 2.492 11.729 2.061 1.00 91.75 116 LEU A C 1
ATOM 943 O O . LEU A 1 116 ? 3.002 12.804 1.773 1.00 91.75 116 LEU A O 1
ATOM 947 N N . TYR A 1 117 ? 3.183 10.587 2.049 1.00 92.69 117 TYR A N 1
ATOM 948 C CA . TYR A 1 117 ? 4.612 10.515 1.736 1.00 92.69 117 TYR A CA 1
ATOM 949 C C . TYR A 1 117 ? 4.972 11.207 0.408 1.00 92.69 117 TYR A C 1
ATOM 951 O O . TYR A 1 117 ? 5.974 11.920 0.339 1.00 92.69 117 TYR A O 1
ATOM 959 N N . LEU A 1 118 ? 4.172 11.027 -0.651 1.00 84.50 118 LEU A N 1
ATOM 960 C CA . LEU A 1 118 ? 4.430 11.643 -1.959 1.00 84.50 118 LEU A CA 1
ATOM 961 C C . LEU A 1 118 ? 4.242 13.166 -1.960 1.00 84.50 118 LEU A C 1
ATOM 963 O O . LEU A 1 118 ? 4.975 13.846 -2.674 1.00 84.50 118 LEU A O 1
ATOM 967 N N . VAL A 1 119 ? 3.284 13.696 -1.191 1.00 87.69 119 VAL A N 1
ATOM 968 C CA . VAL A 1 119 ? 3.051 15.150 -1.096 1.00 87.69 119 VAL A CA 1
ATOM 969 C C . VAL A 1 119 ? 3.975 15.837 -0.089 1.00 87.69 119 VAL A C 1
ATOM 971 O O . VAL A 1 119 ? 4.155 17.051 -0.159 1.00 87.69 119 VAL A O 1
ATOM 974 N N . THR A 1 120 ? 4.572 15.093 0.846 1.00 89.00 120 THR A N 1
ATOM 975 C CA . THR A 1 120 ? 5.553 15.639 1.786 1.00 89.00 120 THR A CA 1
ATOM 976 C C . THR A 1 120 ? 6.821 16.064 1.033 1.00 89.00 120 THR A C 1
ATOM 978 O O . THR A 1 120 ? 7.428 15.234 0.344 1.00 89.00 120 THR A O 1
ATOM 981 N N . PRO A 1 121 ? 7.267 17.326 1.154 1.00 86.00 121 PRO A N 1
ATOM 982 C CA . PRO A 1 121 ? 8.486 17.791 0.500 1.00 86.00 121 PRO A CA 1
ATOM 983 C C . PRO A 1 121 ? 9.732 17.069 1.048 1.00 86.00 121 PRO A C 1
ATOM 985 O O . PRO A 1 121 ? 9.686 16.489 2.136 1.00 86.00 121 PRO A O 1
ATOM 988 N N . PRO A 1 122 ? 10.853 17.066 0.308 1.00 87.31 122 PRO A N 1
ATOM 989 C CA . PRO A 1 122 ? 12.093 16.482 0.798 1.00 87.31 122 PRO A CA 1
ATOM 990 C C . PRO A 1 122 ? 12.599 17.251 2.025 1.00 87.31 122 PRO A C 1
ATOM 992 O O . PRO A 1 122 ? 12.786 18.463 1.974 1.00 87.31 122 PRO A O 1
ATOM 995 N N . CYS A 1 123 ? 12.841 16.536 3.123 1.00 90.75 123 CYS A N 1
ATOM 996 C CA . CYS A 1 123 ? 13.466 17.059 4.335 1.00 90.75 123 CYS A CA 1
ATOM 997 C C . CYS A 1 123 ? 14.283 15.957 5.031 1.00 90.75 123 CYS A C 1
ATOM 999 O O . CYS A 1 123 ? 14.115 14.768 4.735 1.00 90.75 123 CYS A O 1
ATOM 1001 N N . LEU A 1 124 ? 15.172 16.346 5.953 1.00 91.75 124 LEU A N 1
ATOM 1002 C CA . LEU A 1 124 ? 16.031 15.408 6.691 1.00 91.75 124 LEU A CA 1
ATOM 1003 C C . LEU A 1 124 ? 15.211 14.354 7.442 1.00 91.75 124 LEU A C 1
ATOM 1005 O O . LEU A 1 124 ? 15.512 13.166 7.369 1.00 91.75 124 LEU A O 1
ATOM 1009 N N . GLU A 1 125 ? 14.133 14.784 8.094 1.00 92.25 125 GLU A N 1
ATOM 1010 C CA . GLU A 1 125 ? 13.246 13.898 8.842 1.00 92.25 125 GLU A CA 1
ATOM 1011 C C . GLU A 1 125 ? 12.515 12.906 7.928 1.00 92.25 125 GLU A C 1
ATOM 1013 O O . GLU A 1 125 ? 12.467 11.714 8.230 1.00 92.25 125 GLU A O 1
ATOM 1018 N N . LYS A 1 126 ? 12.045 13.350 6.751 1.00 91.69 126 LYS A N 1
ATOM 1019 C CA . LYS A 1 126 ? 11.469 12.451 5.742 1.00 91.69 126 LYS A CA 1
ATOM 1020 C C . LYS A 1 126 ? 12.464 11.388 5.299 1.00 91.69 126 LYS A C 1
ATOM 1022 O O . LYS A 1 126 ? 12.097 10.219 5.225 1.00 91.69 126 LYS A O 1
ATOM 1027 N N . LYS A 1 127 ? 13.717 11.771 5.045 1.00 89.75 127 LYS A N 1
ATOM 1028 C CA . LYS A 1 127 ? 14.774 10.825 4.669 1.00 89.75 127 LYS A CA 1
ATOM 1029 C C . LYS A 1 127 ? 15.053 9.821 5.792 1.00 89.75 127 LYS A C 1
ATOM 1031 O O . LYS A 1 127 ? 15.134 8.628 5.522 1.00 89.75 127 LYS A O 1
ATOM 1036 N N . ALA A 1 128 ? 15.134 10.282 7.041 1.00 91.31 128 ALA A N 1
ATOM 1037 C CA . ALA A 1 128 ? 15.361 9.420 8.202 1.00 91.31 128 ALA A CA 1
ATOM 1038 C C . ALA A 1 128 ? 14.224 8.401 8.404 1.00 91.31 128 ALA A C 1
ATOM 1040 O O . ALA A 1 128 ? 14.477 7.224 8.651 1.00 91.31 128 ALA A O 1
ATOM 1041 N N . LYS A 1 129 ? 12.971 8.841 8.241 1.00 92.81 129 LYS A N 1
ATOM 1042 C CA . LYS A 1 129 ? 11.767 8.019 8.443 1.00 92.81 129 LYS A CA 1
ATOM 1043 C C . LYS A 1 129 ? 11.344 7.209 7.214 1.00 92.81 129 LYS A C 1
ATOM 1045 O O . LYS A 1 129 ? 10.473 6.349 7.312 1.00 92.81 129 LYS A O 1
ATOM 1050 N N . SER A 1 130 ? 11.981 7.422 6.063 1.00 91.44 130 SER A N 1
ATOM 1051 C CA . SER A 1 130 ? 11.716 6.672 4.829 1.00 91.44 130 SER A CA 1
ATOM 1052 C C . SER A 1 130 ? 11.968 5.169 5.006 1.00 91.44 130 SER A C 1
ATOM 1054 O O . SER A 1 130 ? 11.173 4.339 4.565 1.00 91.44 130 SER A O 1
ATOM 1056 N N . ASN A 1 131 ? 13.013 4.797 5.753 1.00 92.50 131 ASN A N 1
ATOM 1057 C CA . ASN A 1 131 ? 13.304 3.393 6.051 1.00 92.50 131 ASN A CA 1
ATOM 1058 C C . ASN A 1 131 ? 12.138 2.701 6.776 1.00 92.50 131 ASN A C 1
ATOM 1060 O O . ASN A 1 131 ? 11.762 1.594 6.394 1.00 92.50 131 ASN A O 1
ATOM 1064 N N . GLU A 1 132 ? 11.496 3.378 7.735 1.00 94.50 132 GLU A N 1
ATOM 1065 C CA . GLU A 1 132 ? 10.332 2.847 8.461 1.00 94.50 132 GLU A CA 1
ATOM 1066 C C . GLU A 1 132 ? 9.135 2.593 7.525 1.00 94.50 132 GLU A C 1
ATOM 1068 O O . GLU A 1 132 ? 8.426 1.596 7.674 1.00 94.50 132 GLU A O 1
ATOM 1073 N N . MET A 1 133 ? 8.935 3.441 6.508 1.00 94.56 133 MET A N 1
ATOM 1074 C CA . MET A 1 133 ? 7.932 3.211 5.458 1.00 94.56 133 MET A CA 1
ATOM 1075 C C . MET A 1 133 ? 8.253 1.954 4.640 1.00 94.56 133 MET A C 1
ATOM 1077 O O . MET A 1 133 ? 7.375 1.121 4.395 1.00 94.56 133 MET A O 1
ATOM 1081 N N . GLY A 1 134 ? 9.515 1.796 4.231 1.00 94.38 134 GLY A N 1
ATOM 1082 C CA . GLY A 1 134 ? 9.978 0.618 3.502 1.00 94.38 134 GLY A CA 1
ATOM 1083 C C . GLY A 1 134 ? 9.810 -0.672 4.307 1.00 94.38 134 GLY A C 1
ATOM 1084 O O . GLY A 1 134 ? 9.357 -1.684 3.767 1.00 94.38 134 GLY A O 1
ATOM 1085 N N . GLU A 1 135 ? 10.130 -0.644 5.599 1.00 95.19 135 GLU A N 1
ATOM 1086 C CA . GLU A 1 135 ? 9.950 -1.770 6.519 1.00 95.19 135 GLU A CA 1
ATOM 1087 C C . GLU A 1 135 ? 8.478 -2.134 6.714 1.00 95.19 135 GLU A C 1
ATOM 1089 O O . GLU A 1 135 ? 8.132 -3.318 6.655 1.00 95.19 135 GLU A O 1
ATOM 1094 N N . PHE A 1 136 ? 7.604 -1.139 6.889 1.00 96.69 136 PHE A N 1
ATOM 1095 C CA . PHE A 1 136 ? 6.158 -1.339 6.970 1.00 96.69 136 PHE A CA 1
ATOM 1096 C C . PHE A 1 136 ? 5.626 -2.074 5.730 1.00 96.69 136 PHE A C 1
ATOM 1098 O O . PHE A 1 136 ? 4.987 -3.125 5.850 1.00 96.69 136 PHE A O 1
ATOM 1105 N N . LEU A 1 137 ? 5.935 -1.562 4.534 1.00 96.56 137 LEU A N 1
ATOM 1106 C CA . LEU A 1 137 ? 5.478 -2.146 3.272 1.00 96.56 137 LEU A CA 1
ATOM 1107 C C . LEU A 1 137 ? 6.000 -3.579 3.088 1.00 96.56 137 LEU A C 1
ATOM 1109 O O . LEU A 1 137 ? 5.244 -4.473 2.704 1.00 96.56 137 LEU A O 1
ATOM 1113 N N . GLN A 1 138 ? 7.272 -3.828 3.412 1.00 95.94 138 GLN A N 1
ATOM 1114 C CA . GLN A 1 138 ? 7.848 -5.174 3.380 1.00 95.94 138 GLN A CA 1
ATOM 1115 C C . GLN A 1 138 ? 7.164 -6.122 4.368 1.00 95.94 138 GLN A C 1
ATOM 1117 O O . GLN A 1 138 ? 6.883 -7.269 4.019 1.00 95.94 138 GLN A O 1
ATOM 1122 N N . ARG A 1 139 ? 6.892 -5.669 5.598 1.00 96.88 139 ARG A N 1
ATOM 1123 C CA . ARG A 1 139 ? 6.231 -6.471 6.636 1.00 96.88 139 ARG A CA 1
ATOM 1124 C C . ARG A 1 139 ? 4.821 -6.867 6.205 1.00 96.88 139 ARG A C 1
ATOM 1126 O O . ARG A 1 139 ? 4.465 -8.036 6.326 1.00 96.88 139 ARG A O 1
ATOM 1133 N N . ALA A 1 140 ? 4.064 -5.934 5.627 1.00 97.44 140 ALA A N 1
ATOM 1134 C CA . ALA A 1 140 ? 2.742 -6.210 5.075 1.00 97.44 140 ALA A CA 1
ATOM 1135 C C . ALA A 1 140 ? 2.784 -7.282 3.971 1.00 97.44 140 ALA A C 1
ATOM 1137 O O . ALA A 1 140 ? 2.045 -8.263 4.046 1.00 97.44 140 ALA A O 1
ATOM 1138 N N . VAL A 1 141 ? 3.691 -7.148 2.994 1.00 97.00 141 VAL A N 1
ATOM 1139 C CA . VAL A 1 141 ? 3.860 -8.140 1.914 1.00 97.00 141 VAL A CA 1
ATOM 1140 C C . VAL A 1 141 ? 4.255 -9.513 2.467 1.00 97.00 141 VAL A C 1
ATOM 1142 O O . VAL A 1 141 ? 3.711 -10.529 2.034 1.00 97.00 141 VAL A O 1
ATOM 1145 N N . LYS A 1 142 ? 5.170 -9.565 3.443 1.00 96.19 142 LYS A N 1
ATOM 1146 C CA . LYS A 1 142 ? 5.594 -10.820 4.085 1.00 96.19 142 LYS A CA 1
ATOM 1147 C C . LYS A 1 142 ? 4.427 -11.516 4.791 1.00 96.19 142 LYS A C 1
ATOM 1149 O O . LYS A 1 142 ? 4.243 -12.709 4.588 1.00 96.19 142 LYS A O 1
ATOM 1154 N N . ILE A 1 143 ? 3.607 -10.781 5.549 1.00 96.50 143 ILE A N 1
ATOM 1155 C CA . ILE A 1 143 ? 2.403 -11.332 6.201 1.00 96.50 143 ILE A CA 1
ATOM 1156 C C . ILE A 1 143 ? 1.435 -11.906 5.162 1.00 96.50 143 ILE A C 1
ATOM 1158 O O . ILE A 1 143 ? 0.922 -13.007 5.345 1.00 96.50 143 ILE A O 1
ATOM 1162 N N . GLN A 1 144 ? 1.207 -11.185 4.061 1.00 96.25 144 GLN A N 1
ATOM 1163 C CA . GLN A 1 144 ? 0.324 -11.645 2.988 1.00 96.25 144 GLN A CA 1
ATOM 1164 C C . GLN A 1 144 ? 0.859 -12.909 2.308 1.00 96.25 144 GLN A C 1
ATOM 1166 O O . GLN A 1 144 ? 0.086 -13.824 2.064 1.00 96.25 144 GLN A O 1
ATOM 1171 N N . MET A 1 145 ? 2.166 -13.000 2.045 1.00 94.44 145 MET A N 1
ATOM 1172 C CA . MET A 1 145 ? 2.772 -14.203 1.457 1.00 94.44 145 MET A CA 1
ATOM 1173 C C . MET A 1 145 ? 2.715 -15.425 2.372 1.00 94.44 145 MET A C 1
ATOM 1175 O O . MET A 1 145 ? 2.566 -16.546 1.879 1.00 94.44 145 MET A O 1
ATOM 1179 N N . SER A 1 146 ? 2.848 -15.227 3.683 1.00 93.81 146 SER A N 1
ATOM 1180 C CA . SER A 1 146 ? 2.823 -16.318 4.661 1.00 93.81 146 SER A CA 1
ATOM 1181 C C . SER A 1 146 ? 1.447 -16.967 4.806 1.00 93.81 146 SER A C 1
ATOM 1183 O O . SER A 1 146 ? 1.376 -18.135 5.176 1.00 93.81 146 SER A O 1
ATOM 1185 N N . ASP A 1 147 ? 0.368 -16.245 4.499 1.00 93.19 147 ASP A N 1
ATOM 1186 C CA . ASP A 1 147 ? -0.984 -16.799 4.502 1.00 93.19 147 ASP A CA 1
ATOM 1187 C C . ASP A 1 147 ? -1.162 -17.749 3.313 1.00 93.19 147 ASP A C 1
ATOM 1189 O O . ASP A 1 147 ? -1.141 -17.315 2.165 1.00 93.19 147 ASP A O 1
ATOM 1193 N N . ARG A 1 148 ? -1.285 -19.053 3.572 1.00 88.12 148 ARG A N 1
ATOM 1194 C CA . ARG A 1 148 ? -1.409 -20.090 2.534 1.00 88.12 148 ARG A CA 1
ATOM 1195 C C . ARG A 1 148 ? -2.857 -20.484 2.239 1.00 88.12 148 ARG A C 1
ATOM 1197 O O . ARG A 1 148 ? -3.064 -21.421 1.472 1.00 88.12 148 ARG A O 1
ATOM 1204 N N . ASN A 1 149 ? -3.838 -19.782 2.807 1.00 90.44 149 ASN A N 1
ATOM 1205 C CA . ASN A 1 149 ? -5.245 -20.033 2.513 1.00 90.44 149 ASN A CA 1
ATOM 1206 C C . ASN A 1 149 ? -5.565 -19.725 1.036 1.00 90.44 149 ASN A C 1
ATOM 1208 O O . ASN A 1 149 ? -4.928 -18.843 0.440 1.00 90.44 149 ASN A O 1
ATOM 1212 N N . PRO A 1 150 ? -6.540 -20.427 0.429 1.00 89.12 150 PRO A N 1
ATOM 1213 C CA . PRO A 1 150 ? -6.980 -20.150 -0.933 1.00 89.12 150 PRO A CA 1
ATOM 1214 C C . PRO A 1 150 ? -7.699 -18.796 -1.031 1.00 89.12 150 PRO A C 1
ATOM 1216 O O . PRO A 1 150 ? -8.321 -18.319 -0.080 1.00 89.12 150 PRO A O 1
ATOM 1219 N N . LEU A 1 151 ? -7.635 -18.169 -2.207 1.00 90.12 151 LEU A N 1
ATOM 1220 C CA . LEU A 1 151 ? -8.428 -16.975 -2.505 1.00 90.12 151 LEU A CA 1
ATOM 1221 C C . LEU A 1 151 ? -9.924 -17.342 -2.630 1.00 90.12 151 LEU A C 1
ATOM 1223 O O . LEU A 1 151 ? -10.235 -18.451 -3.062 1.00 90.12 151 LEU A O 1
ATOM 1227 N N . PRO A 1 152 ? -10.861 -16.441 -2.262 1.00 87.88 152 PRO A N 1
ATOM 1228 C CA . PRO A 1 152 ? -10.651 -15.059 -1.811 1.00 87.88 152 PRO A CA 1
ATOM 1229 C C . PRO A 1 152 ? -10.387 -14.904 -0.301 1.00 87.88 152 PRO A C 1
ATOM 1231 O O . PRO A 1 152 ? -10.059 -13.806 0.144 1.00 87.88 152 PRO A O 1
ATOM 1234 N N . TYR A 1 153 ? -10.502 -15.973 0.491 1.00 90.69 153 TYR A N 1
ATOM 1235 C CA . TYR A 1 153 ? -10.411 -15.950 1.959 1.00 90.69 153 TYR A CA 1
ATOM 1236 C C . TYR A 1 153 ? -8.960 -16.005 2.463 1.00 90.69 153 TYR A C 1
ATOM 1238 O O . TYR A 1 153 ? -8.586 -16.826 3.296 1.00 90.69 153 TYR A O 1
ATOM 1246 N N . SER A 1 154 ? -8.115 -15.136 1.912 1.00 94.81 154 SER A N 1
ATOM 1247 C CA . SER A 1 154 ? -6.683 -15.107 2.192 1.00 94.81 154 SER A CA 1
ATOM 1248 C C . SER A 1 154 ? -6.149 -13.687 2.157 1.00 94.81 154 SER A C 1
ATOM 1250 O O . SER A 1 154 ? -6.504 -12.888 1.288 1.00 94.81 154 SER A O 1
ATOM 1252 N N . LYS A 1 155 ? -5.205 -13.380 3.048 1.00 95.94 155 LYS A N 1
ATOM 1253 C CA . LYS A 1 155 ? -4.461 -12.111 3.055 1.00 95.94 155 LYS A CA 1
ATOM 1254 C C . LYS A 1 155 ? -3.699 -11.889 1.749 1.00 95.94 155 LYS A C 1
ATOM 1256 O O . LYS A 1 155 ? -3.416 -10.739 1.396 1.00 95.94 155 LYS A O 1
ATOM 1261 N N . ARG A 1 156 ? -3.411 -12.960 0.994 1.00 95.00 156 ARG A N 1
ATOM 1262 C CA . ARG A 1 156 ? -2.849 -12.885 -0.363 1.00 95.00 156 ARG A CA 1
ATOM 1263 C C . ARG A 1 156 ? -3.717 -12.064 -1.319 1.00 95.00 156 ARG A C 1
ATOM 1265 O O . ARG A 1 156 ? -3.176 -11.529 -2.281 1.00 95.00 156 ARG A O 1
ATOM 1272 N N . ALA A 1 157 ? -5.006 -11.862 -1.035 1.00 93.44 157 ALA A N 1
ATOM 1273 C CA . ALA A 1 157 ? -5.898 -11.021 -1.836 1.00 93.44 157 ALA A CA 1
ATOM 1274 C C . ALA A 1 157 ? -5.422 -9.558 -1.962 1.00 93.44 157 ALA A C 1
ATOM 1276 O O . ALA A 1 157 ? -5.790 -8.858 -2.902 1.00 93.44 157 ALA A O 1
ATOM 1277 N N . GLY A 1 158 ? -4.573 -9.075 -1.047 1.00 93.38 158 GLY A N 1
ATOM 1278 C CA . GLY A 1 158 ? -4.008 -7.723 -1.101 1.00 93.38 158 GLY A CA 1
ATOM 1279 C C . GLY A 1 158 ? -2.593 -7.636 -1.674 1.00 93.38 158 GLY A C 1
ATOM 1280 O O . GLY A 1 158 ? -2.020 -6.544 -1.687 1.00 93.38 158 GLY A O 1
ATOM 1281 N N . ILE A 1 159 ? -2.001 -8.751 -2.112 1.00 95.75 159 ILE A N 1
ATOM 1282 C CA . ILE A 1 159 ? -0.554 -8.818 -2.320 1.00 95.75 159 ILE A CA 1
ATOM 1283 C C . ILE A 1 159 ? -0.054 -7.961 -3.476 1.00 95.75 159 ILE A C 1
ATOM 1285 O O . ILE A 1 159 ? 0.906 -7.207 -3.312 1.00 95.75 159 ILE A O 1
ATOM 1289 N N . TYR A 1 160 ? -0.726 -8.022 -4.628 1.00 93.88 160 TYR A N 1
ATOM 1290 C CA . TYR A 1 160 ? -0.309 -7.274 -5.811 1.00 93.88 160 TYR A CA 1
ATOM 1291 C C . TYR A 1 160 ? -0.457 -5.764 -5.621 1.00 93.88 160 TYR A C 1
ATOM 1293 O O . TYR A 1 160 ? 0.347 -5.000 -6.155 1.00 93.88 160 TYR A O 1
ATOM 1301 N N . PHE A 1 161 ? -1.408 -5.331 -4.791 1.00 91.25 161 PHE A N 1
ATOM 1302 C CA . PHE A 1 161 ? -1.536 -3.936 -4.385 1.00 91.25 161 PHE A CA 1
ATOM 1303 C C . PHE A 1 161 ? -0.339 -3.489 -3.531 1.00 91.25 161 PHE A C 1
ATOM 1305 O O . PHE A 1 161 ? 0.311 -2.488 -3.849 1.00 91.25 161 PHE A O 1
ATOM 1312 N N . MET A 1 162 ? -0.005 -4.254 -2.486 1.00 95.75 162 MET A N 1
ATOM 1313 C CA . MET A 1 162 ? 1.075 -3.903 -1.557 1.00 95.75 162 MET A CA 1
ATOM 1314 C C . MET A 1 162 ? 2.457 -3.970 -2.214 1.00 95.75 162 MET A C 1
ATOM 1316 O O . MET A 1 162 ? 3.238 -3.028 -2.079 1.00 95.75 162 MET A O 1
ATOM 1320 N N . ILE A 1 163 ? 2.758 -5.018 -2.992 1.00 95.38 163 ILE A N 1
ATOM 1321 C CA . ILE A 1 163 ? 4.050 -5.119 -3.692 1.00 95.38 163 ILE A CA 1
ATOM 1322 C C . ILE A 1 163 ? 4.201 -4.045 -4.775 1.00 95.38 163 ILE A C 1
ATOM 1324 O O . ILE A 1 163 ? 5.295 -3.524 -4.964 1.00 95.38 163 ILE A O 1
ATOM 1328 N N . SER A 1 164 ? 3.114 -3.650 -5.450 1.00 91.00 164 SER A N 1
ATOM 1329 C CA . SER A 1 164 ? 3.139 -2.531 -6.404 1.00 91.00 164 SER A CA 1
ATOM 1330 C C . SER A 1 164 ? 3.503 -1.214 -5.725 1.00 91.00 164 SER A C 1
ATOM 1332 O O . SER A 1 164 ? 4.285 -0.429 -6.261 1.00 91.00 164 SER A O 1
ATOM 1334 N N . MET A 1 165 ? 2.951 -0.972 -4.534 1.00 89.75 165 MET A N 1
ATOM 1335 C CA . MET A 1 165 ? 3.274 0.205 -3.730 1.00 89.75 165 MET A CA 1
ATOM 1336 C C . MET A 1 165 ? 4.727 0.175 -3.248 1.00 89.75 165 MET A C 1
ATOM 1338 O O . MET A 1 165 ? 5.425 1.179 -3.375 1.00 89.75 165 MET A O 1
ATOM 1342 N N . LEU A 1 166 ? 5.204 -0.981 -2.781 1.00 94.44 166 LEU A N 1
ATOM 1343 C CA . LEU A 1 166 ? 6.591 -1.180 -2.363 1.00 94.44 166 LEU A CA 1
ATOM 1344 C C . LEU A 1 166 ? 7.584 -0.986 -3.516 1.00 94.44 166 LEU A C 1
ATOM 1346 O O . LEU A 1 166 ? 8.570 -0.278 -3.351 1.00 94.44 166 LEU A O 1
ATOM 1350 N N . MET A 1 167 ? 7.312 -1.538 -4.701 1.00 89.88 167 MET A N 1
ATOM 1351 C CA . MET A 1 167 ? 8.150 -1.306 -5.882 1.00 89.88 167 MET A CA 1
ATOM 1352 C C . MET A 1 167 ? 8.192 0.176 -6.270 1.00 89.88 167 MET A C 1
ATOM 1354 O O . MET A 1 167 ? 9.259 0.689 -6.593 1.00 89.88 167 MET A O 1
ATOM 1358 N N . ASN A 1 168 ? 7.056 0.880 -6.215 1.00 85.88 168 ASN A N 1
ATOM 1359 C CA . ASN A 1 168 ? 7.019 2.323 -6.467 1.00 85.88 168 ASN A CA 1
ATOM 1360 C C . ASN A 1 168 ? 7.898 3.091 -5.474 1.00 85.88 168 ASN A C 1
ATOM 1362 O O . ASN A 1 168 ? 8.732 3.898 -5.880 1.00 85.88 168 ASN A O 1
ATOM 1366 N N . PHE A 1 169 ? 7.721 2.809 -4.184 1.00 88.19 169 PHE A N 1
ATOM 1367 C CA . PHE A 1 169 ? 8.504 3.405 -3.109 1.00 88.19 169 PHE A CA 1
ATOM 1368 C C . PHE A 1 169 ? 10.009 3.157 -3.299 1.00 88.19 169 PHE A C 1
ATOM 1370 O O . PHE A 1 169 ? 10.785 4.106 -3.357 1.00 88.19 169 PHE A O 1
ATOM 1377 N N . SER A 1 170 ? 10.422 1.907 -3.505 1.00 87.06 170 SER A N 1
ATOM 1378 C CA . SER A 1 170 ? 11.837 1.548 -3.647 1.00 87.06 170 SER A CA 1
ATOM 1379 C C . SER A 1 170 ? 12.504 2.119 -4.891 1.00 87.06 170 SER A C 1
ATOM 1381 O O . SER A 1 170 ? 13.669 2.498 -4.825 1.00 87.06 170 SER A O 1
ATOM 1383 N N . ILE A 1 171 ? 11.784 2.232 -6.013 1.00 82.31 171 ILE A N 1
ATOM 1384 C CA . ILE A 1 171 ? 12.323 2.893 -7.210 1.00 82.31 171 ILE A CA 1
ATOM 1385 C C . ILE A 1 171 ? 12.538 4.389 -6.950 1.00 82.31 171 ILE A C 1
ATOM 1387 O O . ILE A 1 171 ? 13.503 4.950 -7.457 1.00 82.31 171 ILE A O 1
ATOM 1391 N N . LYS A 1 172 ? 11.665 5.038 -6.166 1.00 80.88 172 LYS A N 1
ATOM 1392 C CA . LYS A 1 172 ? 11.813 6.457 -5.805 1.00 80.88 172 LYS A CA 1
ATOM 1393 C C . LYS A 1 172 ? 12.968 6.710 -4.840 1.00 80.88 172 LYS A C 1
ATOM 1395 O O . LYS A 1 172 ? 13.657 7.707 -4.994 1.00 80.88 172 LYS A O 1
ATOM 1400 N N . GLU A 1 173 ? 13.174 5.820 -3.877 1.00 81.38 173 GLU A N 1
ATOM 1401 C CA . GLU A 1 173 ? 14.239 5.947 -2.871 1.00 81.38 173 GLU A CA 1
ATOM 1402 C C . GLU A 1 173 ? 15.588 5.372 -3.332 1.00 81.38 173 GLU A C 1
ATOM 1404 O O . GLU A 1 173 ? 16.601 5.558 -2.665 1.00 81.38 173 GLU A O 1
ATOM 1409 N N . GLY A 1 174 ? 15.619 4.642 -4.451 1.00 79.56 174 GLY A N 1
ATOM 1410 C CA . GLY A 1 174 ? 16.822 3.968 -4.948 1.00 79.56 174 GLY A CA 1
ATOM 1411 C C . GLY A 1 174 ? 17.206 2.698 -4.173 1.00 79.56 174 GLY A C 1
ATOM 1412 O O . GLY A 1 174 ? 18.293 2.160 -4.369 1.00 79.56 174 GLY A O 1
ATOM 1413 N N . THR A 1 175 ? 16.330 2.174 -3.309 1.00 76.12 175 THR A N 1
ATOM 1414 C CA . THR A 1 175 ? 16.606 1.034 -2.414 1.00 76.12 175 THR A CA 1
ATOM 1415 C C . THR A 1 175 ? 15.931 -0.257 -2.901 1.00 76.12 175 THR A C 1
ATOM 1417 O O . THR A 1 175 ? 14.887 -0.686 -2.410 1.00 76.12 175 THR A O 1
ATOM 1420 N N . MET A 1 176 ? 16.538 -0.916 -3.896 1.00 73.88 176 MET A N 1
ATOM 1421 C CA . MET A 1 176 ? 15.930 -2.059 -4.612 1.00 73.88 176 MET A CA 1
ATOM 1422 C C . MET A 1 176 ? 16.270 -3.459 -4.063 1.00 73.88 176 MET A C 1
ATOM 1424 O O . MET A 1 176 ? 15.702 -4.455 -4.531 1.00 73.88 176 MET A O 1
ATOM 1428 N N . GLY A 1 177 ? 17.187 -3.565 -3.095 1.00 73.44 177 GLY A N 1
ATOM 1429 C CA . GLY A 1 177 ? 17.678 -4.848 -2.569 1.00 73.44 177 GLY A CA 1
ATOM 1430 C C . GLY A 1 177 ? 16.560 -5.740 -2.004 1.00 73.44 177 GLY A C 1
ATOM 1431 O O . GLY A 1 177 ? 16.269 -6.786 -2.592 1.00 73.44 177 GLY A O 1
ATOM 1432 N N . PRO A 1 178 ? 15.863 -5.320 -0.930 1.00 75.44 178 PRO A N 1
ATOM 1433 C CA . PRO A 1 178 ? 14.822 -6.135 -0.292 1.00 75.44 178 PRO A CA 1
ATOM 1434 C C . PRO A 1 178 ? 13.630 -6.455 -1.206 1.00 75.44 178 PRO A C 1
ATOM 1436 O O . PRO A 1 178 ? 13.027 -7.526 -1.117 1.00 75.44 178 PRO A O 1
ATOM 1439 N N . VAL A 1 179 ? 13.305 -5.547 -2.130 1.00 86.81 179 VAL A N 1
ATOM 1440 C CA . VAL A 1 179 ? 12.181 -5.707 -3.064 1.00 86.81 179 VAL A CA 1
ATOM 1441 C C . VAL A 1 179 ? 12.457 -6.779 -4.105 1.00 86.81 179 VAL A C 1
ATOM 1443 O O . VAL A 1 179 ? 11.552 -7.533 -4.444 1.00 86.81 179 VAL A O 1
ATOM 1446 N N . SER A 1 180 ? 13.701 -6.908 -4.573 1.00 87.31 180 SER A N 1
ATOM 1447 C CA . SER A 1 180 ? 14.059 -7.924 -5.568 1.00 87.31 180 SER A CA 1
ATOM 1448 C C . SER A 1 180 ? 13.742 -9.344 -5.097 1.00 87.31 180 SER A C 1
ATOM 1450 O O . SER A 1 180 ? 13.187 -10.122 -5.873 1.00 87.31 180 SER A O 1
ATOM 1452 N N . GLY A 1 181 ? 14.058 -9.668 -3.839 1.00 90.88 181 GLY A N 1
ATOM 1453 C CA . GLY A 1 181 ? 13.779 -10.984 -3.259 1.00 90.88 181 GLY A CA 1
ATOM 1454 C C . GLY A 1 181 ? 12.283 -11.239 -3.063 1.00 90.88 181 GLY A C 1
ATOM 1455 O O . GLY A 1 181 ? 11.789 -12.312 -3.406 1.00 90.88 181 GLY A O 1
ATOM 1456 N N . LEU A 1 182 ? 11.538 -10.238 -2.577 1.00 92.75 182 LEU A N 1
ATOM 1457 C CA . LEU A 1 182 ? 10.085 -10.350 -2.401 1.00 92.75 182 LEU A CA 1
ATOM 1458 C C . LEU A 1 182 ? 9.357 -10.515 -3.737 1.00 92.75 182 LEU A C 1
ATOM 1460 O O . LEU A 1 182 ? 8.490 -11.375 -3.855 1.00 92.75 182 LEU A O 1
ATOM 1464 N N . VAL A 1 183 ? 9.735 -9.732 -4.748 1.00 93.25 183 VAL A N 1
ATOM 1465 C CA . VAL A 1 183 ? 9.189 -9.837 -6.105 1.00 93.25 183 VAL A CA 1
ATOM 1466 C C . VAL A 1 183 ? 9.427 -11.234 -6.674 1.00 93.25 183 VAL A C 1
ATOM 1468 O O . VAL A 1 183 ? 8.479 -11.850 -7.149 1.00 93.25 183 VAL A O 1
ATOM 1471 N N . ALA A 1 184 ? 10.655 -11.757 -6.581 1.00 92.25 184 ALA A N 1
ATOM 1472 C CA . ALA A 1 184 ? 10.989 -13.097 -7.063 1.00 92.25 184 ALA A CA 1
ATOM 1473 C C . ALA A 1 184 ? 10.144 -14.187 -6.378 1.00 92.25 184 ALA A C 1
ATOM 1475 O O . ALA A 1 184 ? 9.580 -15.051 -7.052 1.00 92.25 184 ALA A O 1
ATOM 1476 N N . ASN A 1 185 ? 9.989 -14.099 -5.052 1.00 92.88 185 ASN A N 1
ATOM 1477 C CA . ASN A 1 185 ? 9.162 -15.023 -4.277 1.00 92.88 185 ASN A CA 1
ATOM 1478 C C . ASN A 1 185 ? 7.689 -14.971 -4.722 1.00 92.88 185 ASN A C 1
ATOM 1480 O O . ASN A 1 185 ? 7.092 -16.007 -5.006 1.00 92.88 185 ASN A O 1
ATOM 1484 N N . ILE A 1 186 ? 7.122 -13.771 -4.884 1.00 93.88 186 ILE A N 1
ATOM 1485 C CA . ILE A 1 186 ? 5.741 -13.595 -5.358 1.00 93.88 186 ILE A CA 1
ATOM 1486 C C . ILE A 1 186 ? 5.565 -14.170 -6.764 1.00 93.88 186 ILE A C 1
ATOM 1488 O O . ILE A 1 186 ? 4.576 -14.845 -7.023 1.00 93.88 186 ILE A O 1
ATOM 1492 N N . THR A 1 187 ? 6.520 -13.946 -7.670 1.00 92.12 187 THR A N 1
ATOM 1493 C CA . THR A 1 187 ? 6.424 -14.477 -9.037 1.00 92.12 187 THR A CA 1
ATOM 1494 C C . THR A 1 187 ? 6.533 -15.998 -9.104 1.00 92.12 187 THR A C 1
ATOM 1496 O O . THR A 1 187 ? 6.004 -16.589 -10.039 1.00 92.12 187 THR A O 1
ATOM 1499 N N . GLN A 1 188 ? 7.211 -16.626 -8.138 1.00 92.44 188 GLN A N 1
ATOM 1500 C CA . GLN A 1 188 ? 7.423 -18.074 -8.109 1.00 92.44 188 GLN A CA 1
ATOM 1501 C C . GLN A 1 188 ? 6.328 -18.821 -7.336 1.00 92.44 188 GLN A C 1
ATOM 1503 O O . GLN A 1 188 ? 5.901 -19.886 -7.764 1.00 92.44 188 GLN A O 1
ATOM 1508 N N . SER A 1 189 ? 5.908 -18.284 -6.188 1.00 91.50 189 SER A N 1
ATOM 1509 C CA . SER A 1 189 ? 5.066 -18.982 -5.200 1.00 91.50 189 SER A CA 1
ATOM 1510 C C . SER A 1 189 ? 3.790 -18.217 -4.820 1.00 91.50 189 SER A C 1
ATOM 1512 O O . SER A 1 189 ? 3.030 -18.659 -3.951 1.00 91.50 189 SER A O 1
ATOM 1514 N N . GLY A 1 190 ? 3.572 -17.036 -5.404 1.00 90.81 190 GLY A N 1
ATOM 1515 C CA . GLY A 1 190 ? 2.382 -16.222 -5.179 1.00 90.81 190 GLY A CA 1
ATOM 1516 C C . GLY A 1 190 ? 1.161 -16.720 -5.961 1.00 90.81 190 GLY A C 1
ATOM 1517 O O . GLY A 1 190 ? 1.281 -17.566 -6.847 1.00 90.81 190 GLY A O 1
ATOM 1518 N N . PRO A 1 191 ? -0.034 -16.195 -5.641 1.00 92.81 191 PRO A N 1
ATOM 1519 C CA . PRO A 1 191 ? -1.251 -16.521 -6.375 1.00 92.81 191 PRO A CA 1
ATOM 1520 C C . PRO A 1 191 ? -1.175 -15.991 -7.818 1.00 92.81 191 PRO A C 1
ATOM 1522 O O . PRO A 1 191 ? -0.533 -14.958 -8.067 1.00 92.81 191 PRO A O 1
ATOM 1525 N N . PRO A 1 192 ? -1.831 -16.653 -8.783 1.00 93.00 192 PRO A N 1
ATOM 1526 C CA . PRO A 1 192 ? -1.749 -16.257 -10.180 1.00 93.00 192 PRO A CA 1
ATOM 1527 C C . PRO A 1 192 ? -2.369 -14.872 -10.384 1.00 93.00 192 PRO A C 1
ATOM 1529 O O . PRO A 1 192 ? -3.463 -14.564 -9.916 1.00 93.00 192 PRO A O 1
ATOM 1532 N N . LEU A 1 193 ? -1.661 -14.016 -11.125 1.00 92.88 193 LEU A N 1
ATOM 1533 C CA . LEU A 1 193 ? -2.061 -12.623 -11.344 1.00 92.88 193 LEU A CA 1
ATOM 1534 C C . LEU A 1 193 ? -3.452 -12.490 -11.989 1.00 92.88 193 LEU A C 1
ATOM 1536 O O . LEU A 1 193 ? -4.134 -11.493 -11.773 1.00 92.88 193 LEU A O 1
ATOM 1540 N N . SER A 1 194 ? -3.878 -13.488 -12.767 1.00 92.31 194 SER A N 1
ATOM 1541 C CA . SER A 1 194 ? -5.173 -13.515 -13.453 1.00 92.31 194 SER A CA 1
ATOM 1542 C C . SER A 1 194 ? -6.380 -13.512 -12.513 1.00 92.31 194 SER A C 1
ATOM 1544 O O . SER A 1 194 ? -7.441 -13.064 -12.934 1.00 92.31 194 SER A O 1
ATOM 1546 N N . GLU A 1 195 ? -6.227 -13.963 -11.264 1.00 91.19 195 GLU A N 1
ATOM 1547 C CA . GLU A 1 195 ? -7.306 -13.994 -10.262 1.00 91.19 195 GLU A CA 1
ATOM 1548 C C . GLU A 1 195 ? -7.604 -12.615 -9.646 1.00 91.19 195 GLU A C 1
ATOM 1550 O O . GLU A 1 195 ? -8.574 -12.451 -8.910 1.00 91.19 195 GLU A O 1
ATOM 1555 N N . PHE A 1 196 ? -6.790 -11.599 -9.949 1.00 90.12 196 PHE A N 1
ATOM 1556 C CA . PHE A 1 196 ? -6.899 -10.266 -9.355 1.00 90.12 196 PHE A CA 1
ATOM 1557 C C . PHE A 1 196 ? -7.612 -9.271 -10.277 1.00 90.12 196 PHE A C 1
ATOM 1559 O O . PHE A 1 196 ? -7.594 -9.433 -11.500 1.00 90.12 196 PHE A O 1
ATOM 1566 N N . PRO A 1 197 ? -8.180 -8.175 -9.739 1.00 84.88 197 PRO A N 1
ATOM 1567 C CA . PRO A 1 197 ? -8.758 -7.111 -10.552 1.00 84.88 197 PRO A CA 1
ATOM 1568 C C . PRO A 1 197 ? -7.763 -6.552 -11.573 1.00 84.88 197 PRO A C 1
ATOM 1570 O O . PRO A 1 197 ? -6.585 -6.353 -11.271 1.00 84.88 197 PRO A O 1
ATOM 1573 N N . ILE A 1 198 ? -8.245 -6.204 -12.772 1.00 81.38 198 ILE A N 1
ATOM 1574 C CA . ILE A 1 198 ? -7.390 -5.737 -13.879 1.00 81.38 198 ILE A CA 1
ATOM 1575 C C . ILE A 1 198 ? -6.491 -4.550 -13.499 1.00 81.38 198 ILE A C 1
ATOM 1577 O O . ILE A 1 198 ? -5.377 -4.427 -14.001 1.00 81.38 198 ILE A O 1
ATOM 1581 N N . LEU A 1 199 ? -6.944 -3.690 -12.582 1.00 78.00 199 LEU A N 1
ATOM 1582 C CA . LEU A 1 199 ? -6.177 -2.543 -12.091 1.00 78.00 199 LEU A CA 1
ATOM 1583 C C . LEU A 1 199 ? -4.943 -2.957 -11.282 1.00 78.00 199 LEU A C 1
ATOM 1585 O O . LEU A 1 199 ? -3.890 -2.327 -11.426 1.00 78.00 199 LEU A O 1
ATOM 1589 N N . ASP A 1 200 ? -5.054 -4.013 -10.478 1.00 79.88 200 ASP A N 1
ATOM 1590 C CA . ASP A 1 200 ? -3.933 -4.561 -9.716 1.00 79.88 200 ASP A CA 1
ATOM 1591 C C . ASP A 1 200 ? -2.966 -5.286 -10.655 1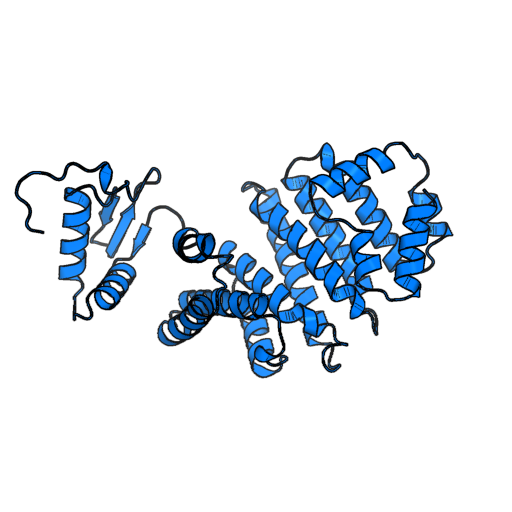.00 79.88 200 ASP A C 1
ATOM 1593 O O . ASP A 1 200 ? -1.755 -5.077 -10.563 1.00 79.88 200 ASP A O 1
ATOM 1597 N N . GLN A 1 201 ? -3.491 -6.021 -11.646 1.00 87.56 201 GLN A N 1
ATOM 1598 C CA . GLN A 1 201 ? -2.673 -6.653 -12.686 1.00 87.56 201 GLN A CA 1
ATOM 1599 C C . GLN A 1 201 ? -1.841 -5.628 -13.463 1.00 87.56 201 GLN A C 1
ATOM 1601 O O . GLN A 1 201 ? -0.621 -5.754 -13.578 1.00 87.56 201 GLN A O 1
ATOM 1606 N N . VAL A 1 202 ? -2.496 -4.583 -13.975 1.00 82.50 202 VAL A N 1
ATOM 1607 C CA . VAL A 1 202 ? -1.858 -3.504 -14.741 1.00 82.50 202 VAL A CA 1
ATOM 1608 C C . VAL A 1 202 ? -0.839 -2.755 -13.884 1.00 82.50 202 VAL A C 1
ATOM 1610 O O . VAL A 1 202 ? 0.252 -2.447 -14.365 1.00 82.50 202 VAL A O 1
ATOM 1613 N N . SER A 1 203 ? -1.162 -2.471 -12.619 1.00 82.00 203 SER A N 1
ATOM 1614 C CA . SER A 1 203 ? -0.249 -1.766 -11.713 1.00 82.00 203 SER A CA 1
ATOM 1615 C C . SER A 1 203 ? 1.001 -2.589 -11.415 1.00 82.00 203 SER A C 1
ATOM 1617 O O . SER A 1 203 ? 2.107 -2.069 -11.556 1.00 82.00 203 SER A O 1
ATOM 1619 N N . PHE A 1 204 ? 0.845 -3.872 -11.090 1.00 89.56 204 PHE A N 1
ATOM 1620 C CA . PHE A 1 204 ? 1.974 -4.760 -10.836 1.00 89.56 204 PHE A CA 1
ATOM 1621 C C . PHE A 1 204 ? 2.878 -4.890 -12.062 1.00 89.56 204 PHE A C 1
ATOM 1623 O O . PHE A 1 204 ? 4.091 -4.715 -11.962 1.00 89.56 204 PHE A O 1
ATOM 1630 N N . LYS A 1 205 ? 2.284 -5.111 -13.239 1.00 86.50 205 LYS A N 1
ATOM 1631 C CA . LYS A 1 205 ? 3.006 -5.257 -14.510 1.00 86.50 205 LYS A CA 1
ATOM 1632 C C . LYS A 1 205 ? 3.760 -3.989 -14.906 1.00 86.50 205 LYS A C 1
ATOM 1634 O O . LYS A 1 205 ? 4.908 -4.068 -15.334 1.00 86.50 205 LYS A O 1
ATOM 1639 N N . TYR A 1 206 ? 3.171 -2.818 -14.672 1.00 82.81 206 TYR A N 1
ATOM 1640 C CA . TYR A 1 206 ? 3.853 -1.540 -14.868 1.00 82.81 206 TYR A CA 1
ATOM 1641 C C . TYR A 1 206 ? 5.105 -1.410 -13.985 1.00 82.81 206 TYR A C 1
ATOM 1643 O O . TYR A 1 206 ? 6.188 -1.089 -14.477 1.00 82.81 206 TYR A O 1
ATOM 1651 N N . TRP A 1 207 ? 4.978 -1.690 -12.685 1.00 85.00 207 TRP A N 1
ATOM 1652 C CA . TRP A 1 207 ? 6.10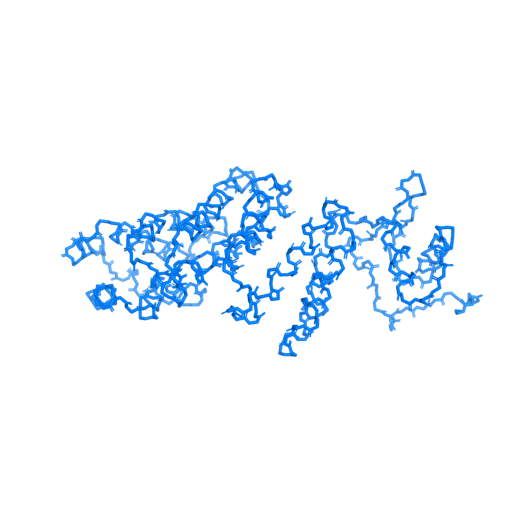1 -1.582 -11.751 1.00 85.00 207 TRP A CA 1
ATOM 1653 C C . TRP A 1 207 ? 7.171 -2.650 -11.982 1.00 85.00 207 TRP A C 1
ATOM 1655 O O . TRP A 1 207 ? 8.358 -2.335 -11.917 1.00 85.00 207 TRP A O 1
ATOM 1665 N N . MET A 1 208 ? 6.772 -3.862 -12.369 1.00 87.44 208 MET A N 1
ATOM 1666 C CA . MET A 1 208 ? 7.686 -4.907 -12.831 1.00 87.44 208 MET A CA 1
ATOM 1667 C C . MET A 1 208 ? 8.476 -4.488 -14.067 1.00 87.44 208 MET A C 1
ATOM 1669 O O . MET A 1 208 ? 9.688 -4.686 -14.130 1.00 87.44 208 MET A O 1
ATOM 1673 N N . GLY A 1 209 ? 7.811 -3.855 -15.033 1.00 79.75 209 GLY A N 1
ATOM 1674 C CA . GLY A 1 209 ? 8.472 -3.304 -16.206 1.00 79.75 209 GLY A CA 1
ATOM 1675 C C . GLY A 1 209 ? 9.571 -2.308 -15.835 1.00 79.75 209 GLY A C 1
ATOM 1676 O O . GLY A 1 209 ? 10.686 -2.411 -16.347 1.00 79.75 209 GLY A O 1
ATOM 1677 N N . ARG A 1 210 ? 9.299 -1.392 -14.894 1.00 77.75 210 ARG A N 1
ATOM 1678 C CA . ARG A 1 210 ? 10.304 -0.437 -14.389 1.00 77.75 210 ARG A CA 1
ATOM 1679 C C . ARG A 1 210 ? 11.426 -1.112 -13.605 1.00 77.75 210 ARG A C 1
ATOM 1681 O O . ARG A 1 210 ? 12.583 -0.754 -13.787 1.00 77.75 210 ARG A O 1
ATOM 1688 N N . HIS A 1 211 ? 11.106 -2.103 -12.780 1.00 80.88 211 HIS A N 1
ATOM 1689 C CA . HIS A 1 211 ? 12.101 -2.914 -12.074 1.00 80.88 211 HIS A CA 1
ATOM 1690 C C . HIS A 1 211 ? 13.078 -3.590 -13.043 1.00 80.88 211 HIS A C 1
ATOM 1692 O O . HIS A 1 211 ? 14.287 -3.551 -12.829 1.00 80.88 211 HIS A O 1
ATOM 1698 N N . TYR A 1 212 ? 12.579 -4.142 -14.152 1.00 80.25 212 TYR A N 1
ATOM 1699 C CA . TYR A 1 212 ? 13.436 -4.709 -15.193 1.00 80.25 212 TYR A CA 1
ATOM 1700 C C . TYR A 1 212 ? 14.291 -3.662 -15.915 1.00 80.25 212 TYR A C 1
ATOM 1702 O O . TYR A 1 212 ? 15.432 -3.972 -16.251 1.00 80.25 212 TYR A O 1
ATOM 1710 N N . LEU A 1 213 ? 13.802 -2.428 -16.109 1.00 74.06 213 LEU A N 1
ATOM 1711 C CA . LEU A 1 213 ? 14.633 -1.336 -16.646 1.00 74.06 213 LEU A CA 1
ATOM 1712 C C . LEU A 1 213 ? 15.811 -1.023 -15.723 1.00 74.06 213 LEU A C 1
ATOM 1714 O O . LEU A 1 213 ? 16.933 -0.919 -16.205 1.00 74.06 213 LEU A O 1
ATOM 1718 N N . MET A 1 214 ? 15.575 -0.955 -14.408 1.00 74.31 214 MET A N 1
ATOM 1719 C CA . MET A 1 214 ? 16.635 -0.729 -13.413 1.00 74.31 214 MET A CA 1
ATOM 1720 C C . MET A 1 214 ? 17.696 -1.840 -13.417 1.00 74.31 214 MET A C 1
ATOM 1722 O O . MET A 1 214 ? 18.834 -1.605 -13.032 1.00 74.31 214 MET A O 1
ATOM 1726 N N . LYS A 1 215 ? 17.331 -3.052 -13.857 1.00 75.62 215 LYS A N 1
ATOM 1727 C CA . LYS A 1 215 ? 18.235 -4.204 -14.013 1.00 75.62 215 LYS A CA 1
ATOM 1728 C C . LYS A 1 215 ? 18.803 -4.358 -15.428 1.00 75.62 215 LYS A C 1
ATOM 1730 O O . LYS A 1 215 ? 19.391 -5.394 -15.722 1.00 75.62 215 LYS A O 1
ATOM 1735 N N . HIS A 1 216 ? 18.583 -3.391 -16.320 1.00 74.12 216 HIS A N 1
ATOM 1736 C CA . HIS A 1 216 ? 18.979 -3.441 -17.735 1.00 74.12 216 HIS A CA 1
ATOM 1737 C C . HIS A 1 216 ? 18.365 -4.610 -18.544 1.00 74.12 216 HIS A C 1
ATOM 1739 O O . HIS A 1 216 ? 18.836 -4.962 -19.624 1.00 74.12 216 HIS A O 1
ATOM 1745 N N . GLN A 1 217 ? 17.258 -5.198 -18.077 1.00 76.81 217 GLN A N 1
ATOM 1746 C CA . GLN A 1 217 ? 16.562 -6.315 -18.730 1.00 76.81 217 GLN A CA 1
ATOM 1747 C C . GLN A 1 217 ? 15.467 -5.818 -19.689 1.00 76.81 217 GLN A C 1
ATOM 1749 O O . GLN A 1 217 ? 14.266 -5.977 -19.456 1.00 76.81 217 GLN A O 1
ATOM 1754 N N . ILE A 1 218 ? 15.878 -5.212 -20.804 1.00 72.31 218 ILE A N 1
ATOM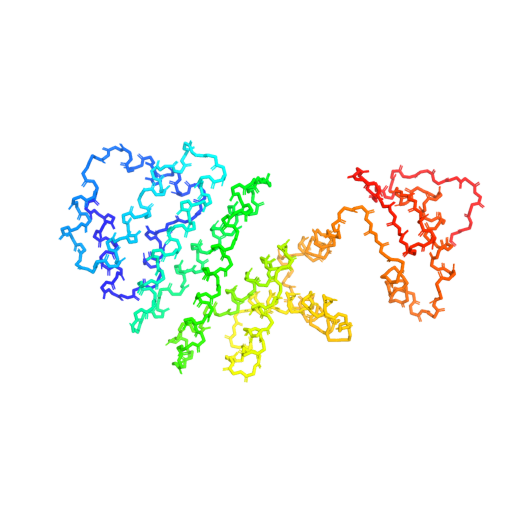 1755 C CA . ILE A 1 218 ? 14.984 -4.460 -21.707 1.00 72.31 218 ILE A CA 1
ATOM 1756 C C . ILE A 1 218 ? 13.887 -5.324 -22.345 1.00 72.31 218 ILE A C 1
ATOM 1758 O O . ILE A 1 218 ? 12.729 -4.910 -22.405 1.00 72.31 218 ILE A O 1
ATOM 1762 N N . LYS A 1 219 ? 14.218 -6.541 -22.799 1.00 78.50 219 LYS A N 1
ATOM 1763 C CA . LYS A 1 219 ? 13.244 -7.442 -23.446 1.00 78.50 219 LYS A CA 1
ATOM 1764 C C . LYS A 1 219 ? 12.090 -7.801 -22.502 1.00 78.50 219 LYS A C 1
ATOM 1766 O O . LYS A 1 219 ? 10.928 -7.758 -22.902 1.00 78.50 219 LYS A O 1
ATOM 1771 N N . LEU A 1 220 ? 12.416 -8.112 -21.247 1.00 78.12 220 LEU A N 1
ATOM 1772 C CA . LEU A 1 220 ? 11.431 -8.430 -20.213 1.00 78.12 220 LEU A CA 1
ATOM 1773 C C . LEU A 1 220 ? 10.627 -7.191 -19.829 1.00 78.12 220 LEU A C 1
ATOM 1775 O O . LEU A 1 220 ? 9.401 -7.249 -19.786 1.00 78.12 220 LEU A O 1
ATOM 1779 N N . SER A 1 221 ? 11.301 -6.053 -19.649 1.00 74.56 221 SER A N 1
ATOM 1780 C CA . SER A 1 221 ? 10.633 -4.783 -19.373 1.00 74.56 221 SER A CA 1
ATOM 1781 C C . SER A 1 221 ? 9.572 -4.443 -20.422 1.00 74.56 221 SER A C 1
ATOM 1783 O O . SER A 1 221 ? 8.417 -4.199 -20.071 1.00 74.56 221 SER A O 1
ATOM 1785 N N . LYS A 1 222 ? 9.936 -4.502 -21.710 1.00 69.75 222 LYS A N 1
ATOM 1786 C CA . LYS A 1 222 ? 9.027 -4.220 -22.827 1.00 69.75 222 LYS A CA 1
ATOM 1787 C C . LYS A 1 222 ? 7.764 -5.076 -22.746 1.00 69.75 222 LYS A C 1
ATOM 1789 O O . LYS A 1 222 ? 6.666 -4.536 -22.827 1.00 69.75 222 LYS A O 1
ATOM 1794 N N . LYS A 1 223 ? 7.911 -6.386 -22.526 1.00 83.75 223 LYS A N 1
ATOM 1795 C CA . LYS A 1 223 ? 6.780 -7.319 -22.406 1.00 83.75 223 LYS A CA 1
ATOM 1796 C C . LYS A 1 223 ? 5.813 -6.909 -21.287 1.00 83.75 223 LYS A C 1
ATOM 1798 O O . LYS A 1 223 ? 4.603 -6.880 -21.508 1.00 83.75 223 LYS A O 1
ATOM 1803 N N . GLU A 1 224 ? 6.334 -6.569 -20.108 1.00 81.88 224 GLU A N 1
ATOM 1804 C CA . GLU A 1 224 ? 5.494 -6.210 -18.958 1.00 81.88 224 GLU A CA 1
ATOM 1805 C C . GLU A 1 224 ? 4.822 -4.839 -19.113 1.00 81.88 224 GLU A C 1
ATOM 1807 O O . GLU A 1 224 ? 3.638 -4.681 -18.799 1.00 81.88 224 GLU A O 1
ATOM 1812 N N . LEU A 1 225 ? 5.540 -3.856 -19.664 1.00 77.56 225 LEU A N 1
ATOM 1813 C CA . LEU A 1 225 ? 4.989 -2.530 -19.945 1.00 77.56 225 LEU A CA 1
ATOM 1814 C C . LEU A 1 225 ? 3.937 -2.567 -21.060 1.00 77.56 225 LEU A C 1
ATOM 1816 O O . LEU A 1 225 ? 2.913 -1.893 -20.953 1.00 77.56 225 LEU A O 1
ATOM 1820 N N . GLU A 1 226 ? 4.138 -3.382 -22.098 1.00 77.81 226 GLU A N 1
ATOM 1821 C CA . GLU A 1 226 ? 3.145 -3.580 -23.157 1.00 77.81 226 GLU A CA 1
ATOM 1822 C C . GLU A 1 226 ? 1.844 -4.174 -22.618 1.00 77.81 226 GLU A C 1
ATOM 1824 O O . GLU A 1 226 ? 0.763 -3.724 -23.007 1.00 77.81 226 GLU A O 1
ATOM 1829 N N . PHE A 1 227 ? 1.924 -5.157 -21.714 1.00 84.50 227 PHE A N 1
ATOM 1830 C CA . PHE A 1 227 ? 0.739 -5.698 -21.051 1.00 84.50 227 PHE A CA 1
ATOM 1831 C C . PHE A 1 227 ? -0.009 -4.595 -20.296 1.00 84.50 227 PHE A C 1
ATOM 1833 O O . PHE A 1 227 ? -1.211 -4.407 -20.501 1.00 84.50 227 PHE A O 1
ATOM 1840 N N . ALA A 1 228 ? 0.710 -3.835 -19.461 1.00 75.31 228 ALA A N 1
ATOM 1841 C CA . ALA A 1 228 ? 0.127 -2.758 -18.670 1.00 75.31 228 ALA A CA 1
ATOM 1842 C C . ALA A 1 228 ? -0.540 -1.695 -19.560 1.00 75.31 228 ALA A C 1
ATOM 1844 O O . ALA A 1 228 ? -1.640 -1.232 -19.256 1.00 75.31 228 ALA A O 1
ATOM 1845 N N . PHE A 1 229 ? 0.084 -1.349 -20.689 1.00 73.62 229 PHE A N 1
ATOM 1846 C CA . PHE A 1 229 ? -0.454 -0.392 -21.651 1.00 73.62 229 PHE A CA 1
ATOM 1847 C C . PHE A 1 229 ? -1.722 -0.908 -22.348 1.00 73.62 229 PHE A C 1
ATOM 1849 O O . PHE A 1 229 ? -2.743 -0.213 -22.367 1.00 73.62 229 PHE A O 1
ATOM 1856 N N . LYS A 1 230 ? -1.683 -2.137 -22.884 1.00 78.00 230 LYS A N 1
ATOM 1857 C CA . LYS A 1 230 ? -2.800 -2.749 -23.626 1.00 78.00 230 LYS A CA 1
ATOM 1858 C C . LYS A 1 230 ? -4.032 -2.961 -22.745 1.00 78.00 230 LYS A C 1
ATOM 1860 O O . LYS A 1 230 ? -5.152 -2.761 -23.206 1.00 78.00 230 LYS A O 1
ATOM 1865 N N . LYS A 1 231 ? -3.836 -3.346 -21.482 1.00 77.12 231 LYS A N 1
ATOM 1866 C CA . LYS A 1 231 ? -4.919 -3.659 -20.535 1.00 77.12 231 LYS A CA 1
ATOM 1867 C C . LYS A 1 231 ? -5.404 -2.461 -19.707 1.00 77.12 231 LYS A C 1
ATOM 1869 O O . LYS A 1 231 ? -6.333 -2.611 -18.920 1.00 77.12 231 LYS A O 1
ATOM 1874 N N . CYS A 1 232 ? -4.822 -1.272 -19.878 1.00 69.75 232 CYS A N 1
ATOM 1875 C CA . CYS A 1 232 ? -5.258 -0.070 -19.167 1.00 69.75 232 CYS A CA 1
ATOM 1876 C C . CYS A 1 232 ? -6.648 0.405 -19.666 1.00 69.75 232 CYS A C 1
ATOM 1878 O O . CYS A 1 232 ? -6.778 0.710 -20.862 1.00 69.75 232 CYS A O 1
ATOM 1880 N N . PRO A 1 233 ? -7.676 0.507 -18.791 1.00 63.19 233 PRO A N 1
ATOM 1881 C CA . PRO A 1 233 ? -9.023 0.928 -19.185 1.00 63.19 233 PRO A CA 1
ATOM 1882 C C . PRO A 1 233 ? -9.060 2.343 -19.779 1.00 63.19 233 PRO A C 1
ATOM 1884 O O . PRO A 1 233 ? -8.296 3.226 -19.384 1.00 63.19 233 PRO A O 1
ATOM 1887 N N . SER A 1 234 ? -9.983 2.584 -20.713 1.00 54.19 234 SER A N 1
ATOM 1888 C CA . SER A 1 234 ? -10.180 3.884 -21.378 1.00 54.19 234 SER A CA 1
ATOM 1889 C C . SER A 1 234 ? -10.639 4.999 -20.428 1.00 54.19 234 SER A C 1
ATOM 1891 O O . SER A 1 234 ? -10.324 6.160 -20.674 1.00 54.19 234 SER A O 1
ATOM 1893 N N . SER A 1 235 ? -11.278 4.670 -19.299 1.00 50.66 235 SER A N 1
ATOM 1894 C CA . SER A 1 235 ? -11.600 5.626 -18.222 1.00 50.66 235 SER A CA 1
ATOM 1895 C C . SER A 1 235 ? -10.355 6.265 -17.589 1.00 50.66 235 SER A C 1
ATOM 1897 O O . SER A 1 235 ? -10.418 7.360 -17.037 1.00 50.66 235 SER A O 1
ATOM 1899 N N . PHE A 1 236 ? -9.190 5.634 -17.754 1.00 49.16 236 PHE A N 1
ATOM 1900 C CA . PHE A 1 236 ? -7.883 6.152 -17.367 1.00 49.16 236 PHE A CA 1
ATOM 1901 C C . PHE A 1 236 ? -7.074 6.644 -18.581 1.00 49.16 236 PHE A C 1
ATOM 1903 O O . PHE A 1 236 ? -5.851 6.722 -18.514 1.00 49.16 236 PHE A O 1
ATOM 1910 N N . ALA A 1 237 ? -7.710 7.013 -19.701 1.00 39.72 237 ALA A N 1
ATOM 1911 C CA . ALA A 1 237 ? -7.018 7.481 -20.910 1.00 39.72 237 ALA A CA 1
ATOM 1912 C C . ALA A 1 237 ? -6.137 8.723 -20.675 1.00 39.72 237 ALA A C 1
ATOM 1914 O O . ALA A 1 237 ? -5.057 8.812 -21.261 1.00 39.72 237 ALA A O 1
ATOM 1915 N N . LYS A 1 238 ? -6.508 9.623 -19.747 1.00 41.06 238 LYS A N 1
ATOM 1916 C CA . LYS A 1 238 ? -5.606 10.702 -19.293 1.00 41.06 238 LYS A CA 1
ATOM 1917 C C . LYS A 1 238 ? -4.305 10.134 -18.694 1.00 41.06 238 LYS A C 1
ATOM 1919 O O . LYS A 1 238 ? -3.238 10.673 -18.960 1.00 41.06 238 LYS A O 1
ATOM 1924 N N . ASN A 1 239 ? -4.353 8.975 -18.029 1.00 41.47 239 ASN A N 1
ATOM 1925 C CA . ASN A 1 239 ? -3.192 8.244 -17.503 1.00 41.47 239 ASN A CA 1
ATOM 1926 C C . ASN A 1 239 ? -2.430 7.388 -18.532 1.00 41.47 239 ASN A C 1
ATOM 1928 O O . ASN A 1 239 ? -1.284 7.046 -18.247 1.00 41.47 239 ASN A O 1
ATOM 1932 N N . LYS A 1 240 ? -2.978 7.088 -19.725 1.00 38.69 240 LYS A N 1
ATOM 1933 C CA . LYS A 1 240 ? -2.212 6.417 -20.803 1.00 38.69 240 LYS A CA 1
ATOM 1934 C C . LYS A 1 240 ? -1.041 7.275 -21.294 1.00 38.69 240 LYS A C 1
ATOM 1936 O O . LYS A 1 240 ? 0.015 6.734 -21.597 1.00 38.69 240 LYS A O 1
ATOM 1941 N N . ARG A 1 241 ? -1.205 8.607 -21.302 1.00 37.09 241 ARG A N 1
ATOM 1942 C CA . ARG A 1 241 ? -0.107 9.572 -21.493 1.00 37.09 241 ARG A CA 1
ATOM 1943 C C . ARG A 1 241 ? 0.570 9.954 -20.172 1.00 37.09 241 ARG A C 1
ATOM 1945 O O . ARG A 1 241 ? 1.787 10.036 -20.135 1.00 37.09 241 ARG A O 1
ATOM 1952 N N . PHE A 1 242 ? -0.173 10.137 -19.076 1.00 35.16 242 PHE A N 1
ATOM 1953 C CA . PHE A 1 242 ? 0.383 10.678 -17.823 1.00 35.16 242 PHE A CA 1
ATOM 1954 C C . PHE A 1 242 ? 1.272 9.698 -17.033 1.00 35.16 242 PHE A C 1
ATOM 1956 O O . PHE A 1 242 ? 2.269 10.130 -16.470 1.00 35.16 242 PHE A O 1
ATOM 1963 N N . ARG A 1 243 ? 0.996 8.381 -17.006 1.00 32.91 243 ARG A N 1
ATOM 1964 C CA . ARG A 1 243 ? 1.867 7.418 -16.290 1.00 32.91 243 ARG A CA 1
ATOM 1965 C C . ARG A 1 243 ? 3.181 7.131 -17.017 1.00 32.91 243 ARG A C 1
ATOM 1967 O O . ARG A 1 243 ? 4.182 6.911 -16.345 1.00 32.91 243 ARG A O 1
ATOM 1974 N N . ILE A 1 244 ? 3.185 7.175 -18.350 1.00 36.97 244 ILE A N 1
ATOM 1975 C CA . ILE A 1 244 ? 4.405 7.035 -19.158 1.00 36.97 244 ILE A CA 1
ATOM 1976 C C . ILE A 1 244 ? 5.169 8.373 -19.205 1.00 36.97 244 ILE A C 1
ATOM 1978 O O . ILE A 1 244 ? 6.385 8.358 -19.082 1.00 36.97 244 ILE A O 1
ATOM 1982 N N . ASN A 1 245 ? 4.489 9.531 -19.242 1.00 32.84 245 ASN A N 1
ATOM 1983 C CA . ASN A 1 245 ? 5.164 10.836 -19.347 1.00 32.84 245 ASN A CA 1
ATOM 1984 C C . ASN A 1 245 ? 5.543 11.506 -18.010 1.00 32.84 245 ASN A C 1
ATOM 1986 O O . ASN A 1 245 ? 6.476 12.296 -18.013 1.00 32.84 245 ASN A O 1
ATOM 1990 N N . GLN A 1 246 ? 4.886 11.228 -16.871 1.00 32.72 246 GLN A N 1
ATOM 1991 C CA . GLN A 1 246 ? 5.265 11.838 -15.574 1.00 32.72 246 GLN A CA 1
ATOM 1992 C C . GLN A 1 246 ? 6.232 11.005 -14.721 1.00 32.72 246 GLN A C 1
ATOM 1994 O O . GLN A 1 246 ? 6.648 11.460 -13.663 1.00 32.72 246 GLN A O 1
ATOM 1999 N N . ASN A 1 247 ? 6.592 9.787 -15.130 1.00 34.34 247 ASN A N 1
ATOM 2000 C CA . ASN A 1 247 ? 7.575 8.976 -14.398 1.00 34.34 247 ASN A CA 1
ATOM 2001 C C . ASN A 1 247 ? 8.764 8.520 -15.252 1.00 34.34 247 ASN A C 1
ATOM 2003 O O . ASN A 1 247 ? 9.597 7.760 -14.760 1.00 34.34 247 ASN A O 1
ATOM 2007 N N . ILE A 1 248 ? 8.924 9.096 -16.447 1.00 41.59 248 ILE A N 1
ATOM 2008 C CA . ILE A 1 248 ? 10.253 9.454 -16.965 1.00 41.59 248 ILE A CA 1
ATOM 2009 C C . ILE A 1 248 ? 10.664 10.773 -16.276 1.00 41.59 248 ILE A C 1
ATOM 2011 O O . ILE A 1 248 ? 11.051 11.752 -16.897 1.00 41.59 248 ILE A O 1
ATOM 2015 N N . SER A 1 249 ? 10.531 10.833 -14.951 1.00 36.03 249 SER A N 1
ATOM 2016 C CA . SER A 1 249 ? 11.406 11.674 -14.149 1.00 36.03 249 SER A CA 1
ATOM 2017 C C . SER A 1 249 ? 12.663 10.841 -13.968 1.00 36.03 249 SER A C 1
ATOM 2019 O O . SER A 1 249 ? 12.832 10.146 -12.969 1.00 36.03 249 SER A O 1
ATOM 2021 N N . LEU A 1 250 ? 13.474 10.829 -15.027 1.00 43.84 250 LEU A N 1
ATOM 2022 C CA . LEU A 1 250 ? 14.911 10.705 -14.868 1.00 43.84 250 LEU A CA 1
ATOM 2023 C C . LEU A 1 250 ? 15.285 11.850 -13.935 1.00 43.84 250 LEU A C 1
ATOM 2025 O O . LEU A 1 250 ? 14.857 12.988 -14.153 1.00 43.84 250 LEU A O 1
ATOM 2029 N N . ASP A 1 251 ? 15.927 11.511 -12.830 1.00 41.41 251 ASP A N 1
ATOM 2030 C CA . ASP A 1 251 ? 16.351 12.482 -11.843 1.00 41.41 251 ASP A CA 1
ATOM 2031 C C . ASP A 1 251 ? 17.101 13.617 -12.559 1.00 41.41 251 ASP A C 1
ATOM 2033 O O . ASP A 1 251 ? 18.078 13.378 -13.260 1.00 41.41 251 ASP A O 1
ATOM 2037 N N . GLY A 1 252 ? 16.522 14.818 -12.491 1.00 51.12 252 GLY A N 1
ATOM 2038 C CA . GLY A 1 252 ? 17.018 16.067 -13.059 1.00 51.12 252 GLY A CA 1
ATOM 2039 C C . GLY A 1 252 ? 17.473 16.046 -14.520 1.00 51.12 252 GLY A C 1
ATOM 2040 O O . GLY A 1 252 ? 18.623 15.771 -14.798 1.00 51.12 252 GLY A O 1
ATOM 2041 N N . SER A 1 253 ? 16.654 16.574 -15.434 1.00 66.69 253 SER A N 1
ATOM 2042 C CA . SER A 1 253 ? 17.140 17.246 -16.657 1.00 66.69 253 SER A CA 1
ATOM 2043 C C . SER A 1 253 ? 17.989 16.417 -17.629 1.00 66.69 253 SER A C 1
ATOM 2045 O O . SER A 1 253 ? 18.464 17.011 -18.573 1.00 66.69 253 SER A O 1
ATOM 2047 N N . VAL A 1 254 ? 18.207 15.108 -17.467 1.00 69.81 254 VAL A N 1
ATOM 2048 C CA . VAL A 1 254 ? 19.163 14.351 -18.298 1.00 69.81 254 VAL A CA 1
ATOM 2049 C C . VAL A 1 254 ? 18.522 13.082 -18.864 1.00 69.81 254 VAL A C 1
ATOM 2051 O O . VAL A 1 254 ? 17.967 12.270 -18.130 1.00 69.81 254 VAL A O 1
ATOM 2054 N N . ILE A 1 255 ? 18.610 12.901 -20.182 1.00 80.94 255 ILE A N 1
ATOM 2055 C CA . ILE A 1 255 ? 18.100 11.764 -20.955 1.00 80.94 255 ILE A CA 1
ATOM 2056 C C . ILE A 1 255 ? 19.272 11.144 -21.707 1.00 80.94 255 ILE A C 1
ATOM 2058 O O . ILE A 1 255 ? 19.867 11.798 -22.550 1.00 80.94 255 ILE A O 1
ATOM 2062 N N . ARG A 1 256 ? 19.622 9.882 -21.449 1.00 78.38 256 ARG A N 1
ATOM 2063 C CA . ARG A 1 256 ? 20.704 9.243 -22.213 1.00 78.38 256 ARG A CA 1
ATOM 2064 C C . ARG A 1 256 ? 20.299 8.988 -23.670 1.00 78.38 256 ARG A C 1
ATOM 2066 O O . ARG A 1 256 ? 19.156 8.613 -23.948 1.00 78.38 256 ARG A O 1
ATOM 2073 N N . LEU A 1 257 ? 21.250 9.167 -24.585 1.00 72.69 257 LEU A N 1
ATOM 2074 C CA . LEU A 1 257 ? 21.027 9.034 -26.027 1.00 72.69 257 LEU A CA 1
ATOM 2075 C C . LEU A 1 257 ? 20.672 7.599 -26.446 1.00 72.69 257 LEU A C 1
ATOM 2077 O O . LEU A 1 257 ? 19.913 7.420 -27.391 1.00 72.69 257 LEU A O 1
ATOM 2081 N N . ASP A 1 258 ? 21.106 6.576 -25.706 1.00 73.00 258 ASP A N 1
ATOM 2082 C CA . ASP A 1 258 ? 20.731 5.173 -25.948 1.00 73.00 258 ASP A CA 1
ATOM 2083 C C . ASP A 1 258 ? 19.224 4.913 -25.774 1.00 73.00 258 ASP A C 1
ATOM 2085 O O . ASP A 1 258 ? 18.630 4.113 -26.504 1.00 73.00 258 ASP A O 1
ATOM 2089 N N . PHE A 1 259 ? 18.564 5.629 -24.858 1.00 75.94 259 PHE A N 1
ATOM 2090 C CA . PHE A 1 259 ? 17.105 5.580 -24.739 1.00 75.94 259 PHE A CA 1
ATOM 2091 C C . PHE A 1 259 ? 16.408 6.267 -25.916 1.00 75.94 259 PHE A C 1
ATOM 2093 O O . PHE A 1 259 ? 15.388 5.759 -26.391 1.00 75.94 259 PHE A O 1
ATOM 2100 N N . LEU A 1 260 ? 16.949 7.391 -26.399 1.00 74.00 260 LEU A N 1
ATOM 2101 C CA . LEU A 1 260 ? 16.409 8.111 -27.557 1.00 74.00 260 LEU A CA 1
ATOM 2102 C C . LEU A 1 260 ? 16.584 7.302 -28.843 1.00 74.00 260 LEU A C 1
ATOM 2104 O O . LEU A 1 260 ? 15.619 7.142 -29.585 1.00 74.00 260 LEU A O 1
ATOM 2108 N N . LEU A 1 261 ? 17.751 6.688 -29.038 1.00 71.12 261 LEU A N 1
ATOM 2109 C CA . LEU A 1 261 ? 18.031 5.731 -30.106 1.00 71.12 261 LEU A CA 1
ATOM 2110 C C . LEU A 1 261 ? 16.985 4.630 -30.153 1.00 71.12 261 LEU A C 1
ATOM 2112 O O . LEU A 1 261 ? 16.366 4.382 -31.189 1.00 71.12 261 LEU A O 1
ATOM 2116 N N . LYS A 1 262 ? 16.719 4.005 -29.004 1.00 68.00 262 LYS A N 1
ATOM 2117 C CA . LYS A 1 262 ? 15.734 2.930 -28.948 1.00 68.00 262 LYS A CA 1
ATOM 2118 C C . LYS A 1 262 ? 14.318 3.429 -29.217 1.00 68.00 262 LYS A C 1
ATOM 2120 O O . LYS A 1 262 ? 13.552 2.722 -29.870 1.00 68.00 262 LYS A O 1
ATOM 2125 N N . ALA A 1 263 ? 13.964 4.618 -28.735 1.00 69.75 263 ALA A N 1
ATOM 2126 C CA . ALA A 1 263 ? 12.663 5.224 -28.993 1.00 69.75 263 ALA A CA 1
ATOM 2127 C C . ALA A 1 263 ? 12.461 5.542 -30.485 1.00 69.75 263 ALA A C 1
ATOM 2129 O O . ALA A 1 263 ? 11.389 5.255 -31.017 1.00 69.75 263 ALA A O 1
ATOM 2130 N N . ILE A 1 264 ? 13.492 6.058 -31.159 1.00 66.81 264 ILE A N 1
ATOM 2131 C CA . ILE A 1 264 ? 13.468 6.395 -32.587 1.00 66.81 264 ILE A CA 1
ATOM 2132 C C . ILE A 1 264 ? 13.382 5.126 -33.439 1.00 66.81 264 ILE A C 1
ATOM 2134 O O . ILE A 1 264 ? 12.485 5.013 -34.264 1.00 66.81 264 ILE A O 1
ATOM 2138 N N . GLN A 1 265 ? 14.213 4.113 -33.178 1.00 73.00 265 GLN A N 1
ATOM 2139 C CA . GLN A 1 265 ? 14.127 2.819 -33.874 1.00 73.00 265 GLN A CA 1
ATOM 2140 C C . GLN A 1 265 ? 12.735 2.171 -33.739 1.00 73.00 265 GLN A C 1
ATOM 2142 O O . GLN A 1 265 ? 12.243 1.504 -34.649 1.00 73.00 265 GLN A O 1
ATOM 2147 N N . LEU A 1 266 ? 12.075 2.360 -32.590 1.00 70.56 266 LEU A N 1
ATOM 2148 C CA . LEU A 1 266 ? 10.717 1.864 -32.365 1.00 70.56 266 LEU A CA 1
ATOM 2149 C C . LEU A 1 266 ? 9.649 2.672 -33.114 1.00 70.56 266 LEU A C 1
ATOM 2151 O O . LEU A 1 266 ? 8.641 2.084 -33.507 1.00 70.56 266 LEU A O 1
ATOM 2155 N N . SER A 1 267 ? 9.832 3.984 -33.292 1.00 68.75 267 SER A N 1
ATOM 2156 C CA . SER A 1 267 ? 8.867 4.837 -33.994 1.00 68.75 267 SER A CA 1
ATOM 2157 C C . SER A 1 267 ? 9.001 4.752 -35.515 1.00 68.75 267 SER A C 1
ATOM 2159 O O . SER A 1 267 ? 7.982 4.760 -36.203 1.00 68.75 267 SER A O 1
ATOM 2161 N N . THR A 1 268 ? 10.223 4.621 -36.038 1.00 64.12 268 THR A N 1
ATOM 2162 C CA . THR A 1 268 ? 10.502 4.633 -37.484 1.00 64.12 268 THR A CA 1
ATOM 2163 C C . THR A 1 268 ? 10.573 3.242 -38.111 1.00 64.12 268 THR A C 1
ATOM 2165 O O . THR A 1 268 ? 10.533 3.136 -39.333 1.00 64.12 268 THR A O 1
ATOM 2168 N N . LYS A 1 269 ? 10.662 2.166 -37.308 1.00 59.88 269 LYS A N 1
ATOM 2169 C CA . LYS A 1 269 ? 10.961 0.789 -37.766 1.00 59.88 269 LYS A CA 1
ATOM 2170 C C . LYS A 1 269 ? 12.252 0.679 -38.604 1.00 59.88 269 LYS A C 1
ATOM 2172 O O . LYS A 1 269 ? 12.431 -0.322 -39.293 1.00 59.88 269 LYS A O 1
ATOM 2177 N N . GLY A 1 270 ? 13.124 1.686 -38.556 1.00 56.59 270 GLY A N 1
ATOM 2178 C CA . GLY A 1 270 ? 14.396 1.727 -39.274 1.00 56.59 270 GLY A CA 1
ATOM 2179 C C . GLY A 1 270 ? 15.584 1.429 -38.362 1.00 56.59 270 GLY A C 1
ATOM 2180 O O . GLY A 1 270 ? 15.500 1.605 -37.142 1.00 56.59 270 GLY A O 1
ATOM 2181 N N . ASP A 1 271 ? 16.689 0.995 -38.966 1.00 57.75 271 ASP A N 1
ATOM 2182 C CA . ASP A 1 271 ? 17.976 0.854 -38.286 1.00 57.75 271 ASP A CA 1
ATOM 2183 C C . ASP A 1 271 ? 18.636 2.238 -38.234 1.00 57.75 271 ASP A C 1
ATOM 2185 O O . ASP A 1 271 ? 19.225 2.720 -39.196 1.00 57.75 271 ASP A O 1
ATOM 2189 N N . VAL A 1 272 ? 18.400 2.942 -37.130 1.00 62.62 272 VAL A N 1
ATOM 2190 C CA . VAL A 1 272 ? 19.030 4.232 -36.827 1.00 62.62 272 VAL A CA 1
ATOM 2191 C C . VAL A 1 272 ? 20.220 3.936 -35.921 1.00 62.62 272 VAL A C 1
ATOM 2193 O O . VAL A 1 272 ? 20.061 3.149 -34.989 1.00 62.62 272 VAL A O 1
ATOM 2196 N N . ASP A 1 273 ? 21.384 4.517 -36.190 1.00 64.31 273 ASP A N 1
ATOM 2197 C CA . ASP A 1 273 ? 22.603 4.410 -35.381 1.00 64.31 273 ASP A CA 1
ATOM 2198 C C . ASP A 1 273 ? 22.749 5.606 -34.417 1.00 64.31 273 ASP A C 1
ATOM 2200 O O . ASP A 1 273 ? 21.909 6.509 -34.380 1.00 64.31 273 ASP A O 1
ATOM 2204 N N . TYR A 1 274 ? 23.776 5.582 -33.562 1.00 56.00 274 TYR A N 1
ATOM 2205 C CA . TYR A 1 274 ? 23.995 6.633 -32.561 1.00 56.00 274 TYR A CA 1
ATOM 2206 C C . TYR A 1 274 ? 24.263 8.005 -33.194 1.00 56.00 274 TYR A C 1
ATOM 2208 O O . TYR A 1 274 ? 23.708 8.998 -32.719 1.00 56.00 274 TYR A O 1
ATOM 2216 N N . ASP A 1 275 ? 25.017 8.046 -34.293 1.00 53.03 275 ASP A N 1
ATOM 2217 C CA . ASP A 1 275 ? 25.354 9.281 -35.007 1.00 53.03 275 ASP A CA 1
ATOM 2218 C C . ASP A 1 275 ? 24.089 9.945 -35.585 1.00 53.03 275 ASP A C 1
ATOM 2220 O O . ASP A 1 275 ? 23.886 11.158 -35.463 1.00 53.03 275 ASP A O 1
ATOM 2224 N N . ASN A 1 276 ? 23.148 9.144 -36.101 1.00 64.62 276 ASN A N 1
ATOM 2225 C CA . ASN A 1 276 ? 21.864 9.648 -36.581 1.00 64.62 276 ASN A CA 1
ATOM 2226 C C . ASN A 1 276 ? 20.971 10.172 -35.448 1.00 64.62 276 ASN A C 1
ATOM 2228 O O . ASN A 1 276 ? 20.205 11.114 -35.652 1.00 64.62 276 ASN A O 1
ATOM 2232 N N . VAL A 1 277 ? 21.053 9.609 -34.242 1.00 69.69 277 VAL A N 1
ATOM 2233 C CA . VAL A 1 277 ? 20.278 10.105 -33.090 1.00 69.69 277 VAL A CA 1
ATOM 2234 C C . VAL A 1 277 ? 20.791 11.446 -32.608 1.00 69.69 277 VAL A C 1
ATOM 2236 O O . VAL A 1 277 ? 19.985 12.322 -32.300 1.00 69.69 277 VAL A O 1
ATOM 2239 N N . GLU A 1 278 ? 22.107 11.627 -32.558 1.00 65.75 278 GLU A N 1
ATOM 2240 C CA . GLU A 1 278 ? 22.713 12.910 -32.206 1.00 65.75 278 GLU A CA 1
ATOM 2241 C C . GLU A 1 278 ? 22.304 14.000 -33.193 1.00 65.75 278 GLU A C 1
ATOM 2243 O O . GLU A 1 278 ? 21.893 15.085 -32.773 1.00 65.75 278 GLU A O 1
ATOM 2248 N N . CYS A 1 279 ? 22.309 13.685 -34.491 1.00 69.25 279 CYS A N 1
ATOM 2249 C CA . CYS A 1 279 ? 21.838 14.589 -35.536 1.00 69.25 279 CYS A CA 1
ATOM 2250 C C . CYS A 1 279 ? 20.347 14.936 -35.371 1.00 69.25 279 CYS A C 1
ATOM 2252 O O . CYS A 1 279 ? 19.983 16.112 -35.323 1.00 69.25 279 CYS A O 1
ATOM 2254 N N . ILE A 1 280 ? 19.478 13.934 -35.194 1.00 72.75 280 ILE A N 1
ATOM 2255 C CA . ILE A 1 280 ? 18.030 14.141 -35.018 1.00 72.75 280 ILE A CA 1
ATOM 2256 C C . ILE A 1 280 ? 17.745 15.009 -33.789 1.00 72.75 280 ILE A C 1
ATOM 2258 O O . ILE A 1 280 ? 16.957 15.952 -33.855 1.00 72.75 280 ILE A O 1
ATOM 2262 N N . VAL A 1 281 ? 18.378 14.709 -32.654 1.00 72.31 281 VAL A N 1
ATOM 2263 C CA . VAL A 1 281 ? 18.163 15.463 -31.414 1.00 72.31 281 VAL A CA 1
ATOM 2264 C C . VAL A 1 281 ? 18.712 16.886 -31.541 1.00 72.31 281 VAL A C 1
ATOM 2266 O O . VAL A 1 281 ? 18.055 17.814 -31.071 1.00 72.31 281 VAL A O 1
ATOM 2269 N N . SER A 1 282 ? 19.847 17.083 -32.220 1.00 69.75 282 SER A N 1
ATOM 2270 C CA . SER A 1 282 ? 20.409 18.415 -32.496 1.00 69.75 282 SER A CA 1
ATOM 2271 C C . SER A 1 282 ? 19.455 19.263 -33.335 1.00 69.75 282 SER A C 1
ATOM 2273 O O . SER A 1 282 ? 19.150 20.392 -32.956 1.00 69.75 282 SER A O 1
ATOM 2275 N N . ASN A 1 283 ? 18.881 18.683 -34.392 1.00 70.56 283 ASN A N 1
ATOM 2276 C CA . ASN A 1 283 ? 17.898 19.362 -35.238 1.00 70.56 283 ASN A CA 1
ATOM 2277 C C . ASN A 1 283 ? 16.634 19.733 -34.451 1.00 70.56 283 ASN A C 1
ATOM 2279 O O . ASN A 1 283 ? 16.104 20.833 -34.591 1.00 70.56 283 ASN A O 1
ATOM 2283 N N . LEU A 1 284 ? 16.159 18.848 -33.569 1.00 71.94 284 LEU A N 1
ATOM 2284 C CA . LEU A 1 284 ? 14.999 19.128 -32.718 1.00 71.94 284 LEU A CA 1
ATOM 2285 C C . LEU A 1 284 ? 15.276 20.221 -31.673 1.00 71.94 284 LEU A C 1
ATOM 2287 O O . LEU A 1 284 ? 14.347 20.936 -31.286 1.00 71.94 284 LEU A O 1
ATOM 2291 N N . ILE A 1 285 ? 16.523 20.366 -31.218 1.00 77.56 285 ILE A N 1
ATOM 2292 C CA . ILE A 1 285 ? 16.942 21.478 -30.355 1.00 77.56 285 ILE A CA 1
ATOM 2293 C C . ILE A 1 285 ? 16.969 22.785 -31.152 1.00 77.56 285 ILE A C 1
ATOM 2295 O O . ILE A 1 285 ? 16.376 23.772 -30.719 1.00 77.56 285 ILE A O 1
ATOM 2299 N N . GLU A 1 286 ? 17.593 22.783 -32.329 1.00 70.50 286 GLU A N 1
ATOM 2300 C CA . GLU A 1 286 ? 17.719 23.961 -33.196 1.00 70.50 286 GLU A CA 1
ATOM 2301 C C . GLU A 1 286 ? 16.356 24.487 -33.669 1.00 70.50 286 GLU A C 1
ATOM 2303 O O . GLU A 1 286 ? 16.087 25.688 -33.648 1.00 70.50 286 GLU A O 1
ATOM 2308 N N . GLN A 1 287 ? 15.437 23.580 -34.000 1.00 71.44 287 GLN A N 1
ATOM 2309 C CA . GLN A 1 287 ? 14.059 23.907 -34.368 1.00 71.44 287 GLN A CA 1
ATOM 2310 C C . GLN A 1 287 ? 13.185 24.319 -33.165 1.00 71.44 287 GLN A C 1
ATOM 2312 O O . GLN A 1 287 ? 12.028 24.712 -33.334 1.00 71.44 287 GLN A O 1
ATOM 2317 N N . GLY A 1 288 ? 13.711 24.228 -31.939 1.00 73.06 288 GLY A N 1
ATOM 2318 C CA . GLY A 1 288 ? 13.034 24.630 -30.707 1.00 73.06 288 GLY A CA 1
ATOM 2319 C C . GLY A 1 288 ? 12.015 23.622 -30.167 1.00 73.06 288 GLY A C 1
ATOM 2320 O O . GLY A 1 288 ? 11.334 23.930 -29.187 1.00 73.06 288 GLY A O 1
ATOM 2321 N N . TYR A 1 289 ? 11.911 22.424 -30.753 1.00 72.62 289 TYR A N 1
ATOM 2322 C CA . TYR A 1 289 ? 11.052 21.334 -30.262 1.00 72.62 289 TYR A CA 1
ATOM 2323 C C . TYR A 1 289 ? 11.543 20.745 -28.937 1.00 72.62 289 TYR A C 1
ATOM 2325 O O . TYR A 1 289 ? 10.738 20.249 -28.144 1.00 72.62 289 TYR A O 1
ATOM 2333 N N . ILE A 1 290 ? 12.850 20.813 -28.686 1.00 82.00 290 ILE A N 1
ATOM 2334 C CA . ILE A 1 290 ? 13.481 20.403 -27.433 1.00 82.00 290 ILE A CA 1
ATOM 2335 C C . ILE A 1 290 ? 14.261 21.590 -26.878 1.00 82.00 290 ILE A C 1
ATOM 2337 O O . ILE A 1 290 ? 15.157 22.121 -27.521 1.00 82.00 290 ILE A O 1
ATOM 2341 N N . ARG A 1 291 ? 13.957 22.000 -25.646 1.00 74.69 291 ARG A N 1
ATOM 2342 C CA . ARG A 1 291 ? 14.764 22.993 -24.930 1.00 74.69 291 ARG A CA 1
ATOM 2343 C C . ARG A 1 291 ? 15.814 22.262 -24.112 1.00 74.69 291 ARG A C 1
ATOM 2345 O O . ARG A 1 291 ? 15.486 21.727 -23.055 1.00 74.69 291 ARG A O 1
ATOM 2352 N N . GLY A 1 292 ? 17.052 22.230 -24.590 1.00 83.12 292 GLY A N 1
ATOM 2353 C CA . GLY A 1 292 ? 18.149 21.506 -23.952 1.00 83.12 292 GLY A CA 1
ATOM 2354 C C . GLY A 1 292 ? 19.461 21.611 -24.725 1.00 83.12 292 GLY A C 1
ATOM 2355 O O . GLY A 1 292 ? 19.544 22.354 -25.695 1.00 83.12 292 GLY A O 1
ATOM 2356 N N . HIS A 1 293 ? 20.474 20.867 -24.292 1.00 76.81 293 HIS A N 1
ATOM 2357 C CA . HIS A 1 293 ? 21.746 20.694 -24.997 1.00 76.81 293 HIS A CA 1
ATOM 2358 C C . HIS A 1 293 ? 22.209 19.237 -24.915 1.00 76.81 293 HIS A C 1
ATOM 2360 O O . HIS A 1 293 ? 21.864 18.527 -23.972 1.00 76.81 293 HIS A O 1
ATOM 2366 N N . ILE A 1 294 ? 22.996 18.786 -25.890 1.00 77.31 294 ILE A N 1
ATOM 2367 C CA . ILE A 1 294 ? 23.610 17.453 -25.879 1.00 77.31 294 ILE A CA 1
ATOM 2368 C C . ILE A 1 294 ? 25.016 17.561 -25.281 1.00 77.31 294 ILE A C 1
ATOM 2370 O O . ILE A 1 294 ? 25.786 18.445 -25.649 1.00 77.31 294 ILE A O 1
ATOM 2374 N N . GLN A 1 295 ? 25.357 16.652 -24.370 1.00 77.69 295 GLN A N 1
ATOM 2375 C CA . GLN A 1 295 ? 26.712 16.452 -23.867 1.00 77.69 295 GLN A CA 1
ATOM 2376 C C . GLN A 1 295 ? 27.290 15.176 -24.493 1.00 77.69 295 GLN A C 1
ATOM 2378 O O . GLN A 1 295 ? 26.960 14.062 -24.083 1.00 77.69 295 GLN A O 1
ATOM 2383 N N . LEU A 1 296 ? 28.154 15.353 -25.497 1.00 60.97 296 LEU A N 1
ATOM 2384 C CA . LEU A 1 296 ? 28.695 14.265 -26.324 1.00 60.97 296 LEU A CA 1
ATOM 2385 C C . LEU A 1 296 ? 29.621 13.322 -25.542 1.00 60.97 296 LEU A C 1
ATOM 2387 O O . LEU A 1 296 ? 29.565 12.111 -25.717 1.00 60.97 296 LEU A O 1
ATOM 2391 N N . THR A 1 297 ? 30.413 13.851 -24.605 1.00 61.31 297 THR A N 1
ATOM 2392 C CA . THR A 1 297 ? 31.366 13.058 -23.803 1.00 61.31 297 THR A CA 1
ATOM 2393 C C . THR A 1 297 ? 30.707 12.033 -22.883 1.00 61.31 297 THR A C 1
ATOM 2395 O O . THR A 1 297 ? 31.331 11.038 -22.525 1.00 61.31 297 THR A O 1
ATOM 2398 N N . SER A 1 298 ? 29.455 12.264 -22.493 1.00 61.53 298 SER A N 1
ATOM 2399 C CA . SER A 1 298 ? 28.667 11.369 -21.639 1.00 61.53 298 SER A CA 1
ATOM 2400 C C . SER A 1 298 ? 27.449 10.778 -22.356 1.00 61.53 298 SER A C 1
ATOM 2402 O O . SER A 1 298 ? 26.676 10.054 -21.729 1.00 61.53 298 SER A O 1
ATOM 2404 N N . SER A 1 299 ? 27.284 11.059 -23.654 1.00 71.06 299 SER A N 1
ATOM 2405 C CA . SER A 1 299 ? 26.171 10.615 -24.504 1.00 71.06 299 SER A CA 1
ATOM 2406 C C . SER A 1 299 ? 24.792 10.843 -23.869 1.00 71.06 299 SER A C 1
ATOM 2408 O O . SER A 1 299 ? 23.948 9.939 -23.784 1.00 71.06 299 SER A O 1
ATOM 2410 N N . VAL A 1 300 ? 24.549 12.071 -23.404 1.00 77.44 300 VAL A N 1
ATOM 2411 C CA . VAL A 1 300 ? 23.283 12.477 -22.776 1.00 77.44 300 VAL A CA 1
ATOM 2412 C C . VAL A 1 300 ? 22.725 13.771 -23.364 1.00 77.44 300 VAL A C 1
ATOM 2414 O O . VAL A 1 300 ? 23.453 14.703 -23.682 1.00 77.44 300 VAL A O 1
ATOM 2417 N N . LEU A 1 301 ? 21.401 13.850 -23.447 1.00 79.75 301 LEU A N 1
ATOM 2418 C CA . LEU A 1 301 ? 20.614 15.049 -23.694 1.00 79.75 301 LEU A CA 1
ATOM 2419 C C . LEU A 1 301 ? 20.211 15.681 -22.359 1.00 79.75 301 LEU A C 1
ATOM 2421 O O . LEU A 1 301 ? 19.439 15.100 -21.598 1.00 79.75 301 LEU A O 1
ATOM 2425 N N . VAL A 1 302 ? 20.675 16.898 -22.102 1.00 80.50 302 VAL A N 1
ATOM 2426 C CA . VAL A 1 302 ? 20.298 17.689 -20.934 1.00 80.50 302 VAL A CA 1
ATOM 2427 C C . VAL A 1 302 ? 19.152 18.642 -21.294 1.00 80.50 302 VAL A C 1
ATOM 2429 O O . VAL A 1 302 ? 19.344 19.603 -22.031 1.00 80.50 302 VAL A O 1
ATOM 2432 N N . VAL A 1 303 ? 17.945 18.404 -20.785 1.00 81.69 303 VAL A N 1
ATOM 2433 C CA . VAL A 1 303 ? 16.731 19.194 -21.032 1.00 81.69 303 VAL A CA 1
ATOM 2434 C C . VAL A 1 303 ? 16.472 20.257 -19.957 1.00 81.69 303 VAL A C 1
ATOM 2436 O O . VAL A 1 303 ? 16.773 20.084 -18.780 1.00 81.69 303 VAL A O 1
ATOM 2439 N N . SER A 1 304 ? 15.853 21.366 -20.351 1.00 73.00 304 SER A N 1
ATOM 2440 C CA . SER A 1 304 ? 15.478 22.476 -19.473 1.00 73.00 304 SER A CA 1
ATOM 2441 C C . SER A 1 304 ? 14.516 22.036 -18.365 1.00 73.00 304 SER A C 1
ATOM 2443 O O . SER A 1 304 ? 13.528 21.342 -18.608 1.00 73.00 304 SER A O 1
ATOM 2445 N N . LYS A 1 305 ? 14.737 22.538 -17.145 1.00 64.50 305 LYS A N 1
ATOM 2446 C CA . LYS A 1 305 ? 13.826 22.344 -16.001 1.00 64.50 305 LYS A CA 1
ATOM 2447 C C . LYS A 1 305 ? 12.464 23.015 -16.206 1.00 64.50 305 LYS A C 1
ATOM 2449 O O . LYS A 1 305 ? 11.476 22.588 -15.617 1.00 64.50 305 LYS A O 1
ATOM 2454 N N . SER A 1 306 ? 12.411 24.054 -17.041 1.00 61.75 306 SER A N 1
ATOM 2455 C CA . SER A 1 306 ? 11.189 24.779 -17.383 1.00 61.75 306 SER A CA 1
ATOM 2456 C C . SER A 1 306 ? 10.826 24.524 -18.843 1.00 61.75 306 SER A C 1
ATOM 2458 O O . SER A 1 306 ? 11.552 24.927 -19.755 1.00 61.75 306 SER A O 1
ATOM 2460 N N . THR A 1 307 ? 9.685 23.869 -19.076 1.00 72.50 307 THR A N 1
ATOM 2461 C CA . THR A 1 307 ? 9.130 23.570 -20.414 1.00 72.50 307 THR A CA 1
ATOM 2462 C C . THR A 1 307 ? 10.114 22.867 -21.374 1.00 72.50 307 THR A C 1
ATOM 2464 O O . THR A 1 307 ? 10.381 23.391 -22.451 1.00 72.50 307 THR A O 1
ATOM 2467 N N . PRO A 1 308 ? 10.656 21.682 -21.029 1.00 75.19 308 PRO A N 1
ATOM 2468 C CA . PRO A 1 308 ? 11.629 20.970 -21.873 1.00 75.19 308 PRO A CA 1
ATOM 2469 C C . PRO A 1 308 ? 11.105 20.642 -23.280 1.00 75.19 308 PRO A C 1
ATOM 2471 O O . PRO A 1 308 ? 11.884 20.585 -24.226 1.00 75.19 308 PRO A O 1
ATOM 2474 N N . PHE A 1 309 ? 9.785 20.477 -23.419 1.00 81.75 309 PHE A N 1
ATOM 2475 C CA . PHE A 1 309 ? 9.097 20.193 -24.678 1.00 81.75 309 PHE A CA 1
ATOM 2476 C C . PHE A 1 309 ? 7.956 21.207 -24.878 1.00 81.75 309 PHE A C 1
ATOM 2478 O O . PHE A 1 309 ? 6.851 20.997 -24.364 1.00 81.75 309 PHE A O 1
ATOM 2485 N N . PRO A 1 310 ? 8.211 22.352 -25.532 1.00 75.38 310 PRO A N 1
ATOM 2486 C CA . PRO A 1 310 ? 7.185 23.355 -25.807 1.00 75.38 310 PRO A CA 1
ATOM 2487 C C . PRO A 1 310 ? 6.075 22.822 -26.739 1.00 75.38 310 PRO A C 1
ATOM 2489 O O . PRO A 1 310 ? 6.308 21.922 -27.548 1.00 75.38 310 PRO A O 1
ATOM 2492 N N . PRO A 1 311 ? 4.842 23.363 -26.662 1.00 77.06 311 PRO A N 1
ATOM 2493 C CA . PRO A 1 311 ? 3.757 22.961 -27.552 1.00 77.06 311 PRO A CA 1
ATOM 2494 C C . PRO A 1 311 ? 4.098 23.251 -29.017 1.00 77.06 311 PRO A C 1
ATOM 2496 O O . PRO A 1 311 ? 4.425 24.387 -29.353 1.00 77.06 311 PRO A O 1
ATOM 2499 N N . VAL A 1 312 ? 3.917 22.271 -29.906 1.00 73.56 312 VAL A N 1
ATOM 2500 C CA . VAL A 1 312 ? 4.239 22.392 -31.346 1.00 73.56 312 VAL A CA 1
ATOM 2501 C C . VAL A 1 312 ? 3.608 23.631 -31.997 1.00 73.56 312 VAL A C 1
ATOM 2503 O O . VAL A 1 312 ? 4.248 24.320 -32.778 1.00 73.56 312 VAL A O 1
ATOM 2506 N N . LYS A 1 313 ? 2.376 23.982 -31.606 1.00 76.25 313 LYS A N 1
ATOM 2507 C CA . LYS A 1 313 ? 1.651 25.161 -32.117 1.00 76.25 313 LYS A CA 1
ATOM 2508 C C . LYS A 1 313 ? 2.310 26.507 -31.783 1.00 76.25 313 LYS A C 1
ATOM 2510 O O . LYS A 1 313 ? 1.964 27.511 -32.388 1.00 76.25 313 LYS A O 1
ATOM 2515 N N . SER A 1 314 ? 3.185 26.536 -30.780 1.00 74.06 314 SER A N 1
ATOM 2516 C CA . SER A 1 314 ? 3.854 27.750 -30.295 1.00 74.06 314 SER A CA 1
ATOM 2517 C C . SER A 1 314 ? 5.227 27.982 -30.929 1.00 74.06 314 SER A C 1
ATOM 2519 O O . SER A 1 314 ? 5.870 28.987 -30.632 1.00 74.06 314 SER A O 1
ATOM 2521 N N . LEU A 1 315 ? 5.681 27.062 -31.785 1.00 74.38 315 LEU A N 1
ATOM 2522 C CA . LEU A 1 315 ? 7.011 27.094 -32.378 1.00 74.38 315 LEU A CA 1
ATOM 2523 C C . LEU A 1 315 ? 7.006 27.832 -33.716 1.00 74.38 315 LEU A C 1
ATOM 2525 O O . LEU A 1 315 ? 6.096 27.677 -34.528 1.00 74.38 315 LEU A O 1
ATOM 2529 N N . LYS A 1 316 ? 8.056 28.624 -33.938 1.00 73.19 316 LYS A N 1
ATOM 2530 C CA . LYS A 1 316 ? 8.394 29.241 -35.223 1.00 73.19 316 LYS A CA 1
ATOM 2531 C C . LYS A 1 316 ? 9.784 28.731 -35.613 1.00 73.19 316 LYS A C 1
ATOM 2533 O O . LYS A 1 316 ? 10.763 29.375 -35.237 1.00 73.19 316 LYS A O 1
ATOM 2538 N N . PRO A 1 317 ? 9.890 27.548 -36.243 1.00 61.44 317 PRO A N 1
ATOM 2539 C CA . PRO A 1 317 ? 11.187 27.006 -36.623 1.00 61.44 317 PRO A CA 1
ATOM 2540 C C . PRO A 1 317 ? 11.885 27.944 -37.626 1.00 61.44 317 PRO A C 1
ATOM 2542 O O . PRO A 1 317 ? 11.197 28.616 -38.405 1.00 61.44 317 PRO A O 1
ATOM 2545 N N . PRO A 1 318 ? 13.227 28.028 -37.605 1.00 58.16 318 PRO A N 1
ATOM 2546 C CA . PRO A 1 318 ? 13.976 28.833 -38.561 1.00 58.16 318 PRO A CA 1
ATOM 2547 C C . PRO A 1 318 ? 13.715 28.349 -39.995 1.00 58.16 318 PRO A C 1
ATOM 2549 O O . PRO A 1 318 ? 13.613 27.151 -40.264 1.00 58.16 318 PRO A O 1
ATOM 2552 N N . VAL A 1 319 ? 13.552 29.298 -40.918 1.00 53.44 319 VAL A N 1
ATOM 2553 C CA . VAL A 1 319 ? 13.235 29.023 -42.326 1.00 53.44 319 VAL A CA 1
ATOM 2554 C C . VAL A 1 319 ? 14.450 28.363 -42.988 1.00 53.44 319 VAL A C 1
ATOM 2556 O O . VAL A 1 319 ? 15.501 28.990 -43.059 1.00 53.44 319 VAL A O 1
ATOM 2559 N N . GLY A 1 320 ? 14.308 27.125 -43.481 1.00 52.66 320 GLY A N 1
ATOM 2560 C CA . GLY A 1 320 ? 15.329 26.465 -44.313 1.00 52.66 320 GLY A CA 1
ATOM 2561 C C . GLY A 1 320 ? 15.831 25.084 -43.869 1.00 52.66 320 GLY A C 1
ATOM 2562 O O . GLY A 1 320 ? 16.664 24.520 -44.571 1.00 52.66 320 GLY A O 1
ATOM 2563 N N . LEU A 1 321 ? 15.342 24.503 -42.768 1.00 41.94 321 LEU A N 1
ATOM 2564 C CA . LEU A 1 321 ? 15.682 23.120 -42.394 1.00 41.94 321 LEU A CA 1
ATOM 2565 C C . LEU A 1 321 ? 14.698 22.119 -43.040 1.00 41.94 321 LEU A C 1
ATOM 2567 O O . LEU A 1 321 ? 13.488 22.353 -42.963 1.00 41.94 321 LEU A O 1
ATOM 2571 N N . PRO A 1 322 ? 15.168 21.028 -43.681 1.00 39.88 322 PRO A N 1
ATOM 2572 C CA . PRO A 1 322 ? 14.289 20.018 -44.268 1.00 39.88 322 PRO A CA 1
ATOM 2573 C C . PRO A 1 322 ? 13.498 19.266 -43.183 1.00 39.88 322 PRO A C 1
ATOM 2575 O O . PRO A 1 322 ? 13.997 19.057 -42.075 1.00 39.88 322 PRO A O 1
ATOM 2578 N N . PHE A 1 323 ? 12.252 18.916 -43.518 1.00 38.91 323 PHE A N 1
ATOM 2579 C CA . PHE A 1 323 ? 11.307 18.177 -42.671 1.00 38.91 323 PHE A CA 1
ATOM 2580 C C . PHE A 1 323 ? 11.722 16.729 -42.417 1.00 38.91 323 PHE A C 1
ATOM 2582 O O . PHE A 1 323 ? 12.250 16.099 -43.363 1.00 38.91 323 PHE A O 1
#

Foldseek 3Di:
DCVLLVQCLVCVVVLALVSNLVSQDLDPVVLQVVLVVPVVDDCVLVVNVVRDPDPLSSQLVVLSNVLSVCVVVDDLVVNLVSLLVSLVSCLVVCLDPQNLSNLVSNLRSLVSSLVSLVPDDDDPVSLVCLVSNLVSLLSLLVSQLVFPDDPPSGNLLNNLSSLLSNLVSCVVNVNCVSSVVSVVCCVVRNDDLVVHDLVSQLSSLQSVLVVCVVVVNNVSSVVSNVSSLVSDDPVCVVVNCVVVPVPVCPPAQKDALVVQLVVCCVVPVDNDDSVNSQVVVVLCCQQVQAAFDADPVRRMTGADPPCRGDDPVPTDGDPDDDD

Secondary structure (DSSP, 8-state):
-HHHHHHHHHHHHTT-HHHHHHTS--SHHHHHHHHHHHTT-TTHHHHHHHH---HHHHHHHHHHHHHHHHGGG--HHHHHHHHHHHHHHHHHHHTSTTGGGGHHHHHHHHHHHHHHHHHSPP-HHHHHHHHHHHHHHHHHHHHHHH--PPSSSSGGGGHHHHHHHHHHHHHHHT--HHHHHHHHHHHHHSPPGGGS-HHHHHHHHHHHHHHHHHTT-HHHHHHHHHHHHHHS-GGGHHHHHHHHHSS---SSSEEEHHHHHHHHHHHH-S---HHHHHHHHHHHHHTTSS-EEEEGGGTEEEE-SS-SS--GGG--PPTT---

Sequence (323 aa):
MSSLINSIYSAYQSTNPKAFADCFPVGDHYILLLSSQLLTQQNLFLETSTILKDKKLIDFTAGYFRFVMNYPNQNSLNRWLECLSLCNQFIPLYSGADNFWLTETLKNISRKCFQLYLVTPPCLEKKAKSNEMGEFLQRAVKIQMSDRNPLPYSKRAGIYFMISMLMNFSIKEGTMGPVSGLVANITQSGPPLSEFPILDQVSFKYWMGRHYLMKHQIKLSKKELEFAFKKCPSSFAKNKRFRINQNISLDGSVIRLDFLLKAIQLSTKGDVDYDNVECIVSNLIEQGYIRGHIQLTSSVLVVSKSTPFPPVKSLKPPVGLPF

Organism: NCBI:txid133381

Radius of gyration: 24.12 Å; chains: 1; bounding box: 54×49×72 Å

pLDDT: mean 81.16, std 15.5, range [32.72, 97.62]

InterPro domains:
  IPR000717 Proteasome component (PCI) domain [PF01399] (253-305)
  IPR036388 Winged helix-like DNA-binding domain superfamily [G3DSA:1.10.10.10] (247-315)
  IPR045114 Csn12 family [PTHR12732] (254-313)